Protein 3IA8 (pdb70)

CATH classification: 2.40.128.20

Solvent-accessible surface area: 15192 Å² total

Nearest PDB structures (foldseek):
  3ia8-assembly1_A  TM=1.004E+00  e=3.760E-24  Homo sapiens
  5jdp-assembly1_A  TM=4.348E-01  e=5.295E+00  Homo sapiens
  3ia8-assembly1_A  TM=1.001E+00  e=1.821E-23  Homo sapiens
  5jdp-assembly1_A  TM=4.656E-01  e=8.637E+00  Homo sapiens

Structure (mmCIF, N/CA/C/O backbone):
data_3IA8
#
_entry.id   3IA8
#
_cell.length_a   41.933
_cell.length_b   74.694
_cell.length_c   103.064
_cell.angle_alpha   90.000
_cell.angle_beta   90.000
_cell.angle_gamma   90.000
#
_symmetry.space_group_name_H-M   'P 21 21 21'
#
loop_
_entity.id
_entity.type
_entity.pdbx_description
1 polymer 'THAP domain-containing protein 4'
2 non-polymer 'PROTOPORPHYRIN IX CONTAINING FE'
3 water water
#
loop_
_atom_site.group_PDB
_atom_site.id
_atom_site.type_symbol
_atom_site.label_atom_i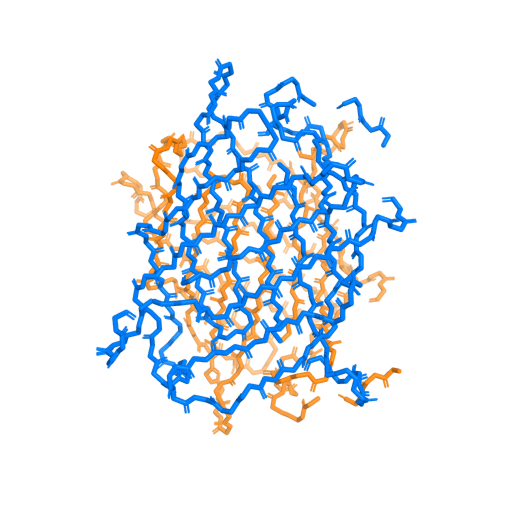d
_atom_site.label_alt_id
_atom_site.label_comp_id
_atom_site.label_asym_id
_atom_site.label_entity_id
_atom_site.label_seq_id
_atom_site.pdbx_PDB_ins_code
_atom_site.Cartn_x
_atom_site.Cartn_y
_atom_site.Cartn_z
_atom_site.occupancy
_atom_site.B_iso_or_equiv
_atom_site.auth_seq_id
_atom_site.auth_comp_id
_atom_site.auth_asym_id
_atom_site.auth_atom_id
_atom_site.pdbx_PDB_model_num
ATOM 1 N N . PRO A 1 1 ? 43.436 54.191 40.543 1.00 64.37 3 PRO A N 1
ATOM 2 C CA . PRO A 1 1 ? 43.878 55.482 39.998 1.00 60.97 3 PRO A CA 1
ATOM 3 C C . PRO A 1 1 ? 42.729 56.356 39.470 1.00 53.77 3 PRO A C 1
ATOM 4 O O . PRO A 1 1 ? 42.788 57.571 39.671 1.00 51.15 3 PRO A O 1
ATOM 8 N N . PRO A 1 2 ? 41.708 55.760 38.807 1.00 54.89 4 PRO A N 1
ATOM 9 C CA . PRO A 1 2 ? 40.616 56.613 38.318 1.00 44.36 4 PRO A CA 1
ATOM 10 C C . PRO A 1 2 ? 39.947 57.306 39.492 1.00 37.97 4 PRO A C 1
ATOM 11 O O . PRO A 1 2 ? 39.795 56.698 40.552 1.00 37.97 4 PRO A O 1
ATOM 15 N N . LYS A 1 3 ? 39.564 58.562 39.323 1.00 40.14 5 LYS A N 1
ATOM 16 C CA . LYS A 1 3 ? 38.786 59.230 40.347 1.00 34.20 5 LYS A CA 1
ATOM 17 C C . LYS A 1 3 ? 37.513 58.413 40.612 1.00 35.28 5 LYS A C 1
ATOM 18 O O . LYS A 1 3 ? 36.953 57.780 39.693 1.00 29.53 5 LYS A O 1
ATOM 32 N N . ASN A 1 5 ? 33.720 57.607 41.083 1.00 20.69 7 ASN A N 1
ATOM 33 C CA . ASN A 1 5 ? 32.423 58.130 40.691 1.00 21.31 7 ASN A CA 1
ATOM 34 C C . ASN A 1 5 ? 31.643 58.493 41.958 1.00 18.31 7 ASN A C 1
ATOM 35 O O . ASN A 1 5 ? 31.580 57.704 42.905 1.00 19.40 7 ASN A O 1
ATOM 40 N N . PRO A 1 6 ? 31.077 59.709 42.004 1.00 21.83 8 PRO A N 1
ATOM 41 C CA . PRO A 1 6 ? 30.341 60.184 43.185 1.00 24.26 8 PRO A CA 1
ATOM 42 C C . PRO A 1 6 ? 29.200 59.278 43.613 1.00 24.11 8 PRO A C 1
ATOM 43 O O . PRO A 1 6 ? 28.822 59.268 44.798 1.00 21.85 8 PRO A O 1
ATOM 47 N N . VAL A 1 7 ? 28.633 58.545 42.660 1.00 26.33 9 VAL A N 1
ATOM 48 C CA . VAL A 1 7 ? 27.505 57.666 42.949 1.00 24.64 9 VAL A CA 1
ATOM 49 C C . VAL A 1 7 ? 27.867 56.598 43.987 1.00 21.31 9 VAL A C 1
ATOM 50 O O . VAL A 1 7 ? 27.009 56.139 44.754 1.00 22.81 9 VAL A O 1
ATOM 54 N N . VAL A 1 8 ? 29.131 56.193 44.009 1.00 21.45 10 VAL A N 1
ATOM 55 C CA . VAL A 1 8 ? 29.547 55.132 44.942 1.00 22.59 10 VAL A CA 1
ATOM 56 C C . VAL A 1 8 ? 30.199 55.641 46.223 1.00 21.70 10 VAL A C 1
ATOM 57 O O . VAL A 1 8 ? 30.593 54.844 47.082 1.00 21.34 10 VAL A O 1
ATOM 61 N N . GLU A 1 9 ? 30.288 56.964 46.375 1.00 24.79 11 GLU A N 1
ATOM 62 C CA . GLU A 1 9 ? 30.820 57.527 47.625 1.00 19.77 11 GLU A CA 1
ATOM 63 C C . GLU A 1 9 ? 30.203 56.934 48.903 1.00 21.59 11 GLU A C 1
ATOM 64 O O . GLU A 1 9 ? 30.919 56.676 49.865 1.00 22.43 11 GLU A O 1
ATOM 70 N N . PRO A 1 10 ? 28.885 56.687 48.916 1.00 19.57 12 PRO A N 1
ATOM 71 C CA . PRO A 1 10 ? 28.308 56.143 50.154 1.00 22.31 12 PRO A CA 1
ATOM 72 C C . PRO A 1 10 ? 28.889 54.786 50.564 1.00 20.31 12 PRO A C 1
ATOM 73 O O . PRO A 1 10 ? 28.660 54.341 51.694 1.00 23.25 12 PRO A O 1
ATOM 77 N N . LEU A 1 11 ? 29.627 54.143 49.662 1.00 21.59 13 LEU A N 1
ATOM 78 C CA . LEU A 1 11 ? 30.223 52.837 49.948 1.00 19.09 13 LEU A CA 1
ATOM 79 C C . LEU A 1 11 ? 31.756 52.839 49.864 1.00 20.39 13 LEU A C 1
ATOM 80 O O . LEU A 1 11 ? 32.374 51.777 49.757 1.00 18.24 13 LEU A O 1
ATOM 85 N N . SER A 1 12 ? 32.367 54.026 49.927 1.00 20.39 14 SER A N 1
ATOM 86 C CA . SER A 1 12 ? 33.804 54.158 49.725 1.00 21.64 14 SER A CA 1
ATOM 87 C C . SER A 1 12 ? 34.552 53.395 50.803 1.00 16.22 14 SER A C 1
ATOM 88 O O . SER A 1 12 ? 35.685 52.969 50.589 1.00 18.18 14 SER A O 1
ATOM 91 N N . TRP A 1 13 ? 33.901 53.209 51.951 1.00 18.95 15 TRP A N 1
ATOM 92 C CA . TRP A 1 13 ? 34.502 52.512 53.089 1.00 21.10 15 TRP A CA 1
ATOM 93 C C . TRP A 1 13 ? 34.710 51.023 52.825 1.00 17.90 15 TRP A C 1
ATOM 94 O O . TRP A 1 13 ? 35.434 50.359 53.565 1.00 19.24 15 TRP A O 1
ATOM 113 N N . LEU A 1 15 ? 35.995 49.910 49.919 1.00 13.30 17 LEU A N 1
ATOM 114 C CA . LEU A 1 15 ? 37.064 49.753 48.946 1.00 15.62 17 LEU A CA 1
ATOM 115 C C . LEU A 1 15 ? 38.347 49.206 49.560 1.00 17.76 17 LEU A C 1
ATOM 116 O O . LEU A 1 15 ? 38.819 49.687 50.592 1.00 20.32 17 LEU A O 1
ATOM 121 N N . GLY A 1 16 ? 38.941 48.223 48.900 1.00 18.81 18 GLY A N 1
ATOM 122 C CA . GLY A 1 16 ? 40.262 47.766 49.297 1.00 21.10 18 GLY A CA 1
ATOM 123 C C . GLY A 1 16 ? 40.454 46.295 49.034 1.00 21.97 18 GLY A C 1
ATOM 124 O O . GLY A 1 16 ? 39.559 45.643 48.491 1.00 17.27 18 GLY A O 1
ATOM 125 N N . THR A 1 17 ? 41.643 45.796 49.368 1.00 18.22 19 THR A N 1
ATOM 126 C CA . THR A 1 17 ? 41.895 44.365 49.400 1.00 20.45 19 THR A CA 1
ATOM 127 C C . THR A 1 17 ? 41.952 44.007 50.871 1.00 20.81 19 THR A C 1
ATOM 128 O O . THR A 1 17 ? 42.666 44.650 51.644 1.00 19.22 19 THR A O 1
ATOM 132 N N . TRP A 1 18 ? 41.167 43.011 51.263 1.00 18.21 20 TRP A N 1
ATOM 133 C CA . TRP A 1 18 ? 40.954 42.714 52.676 1.00 19.87 20 TRP A CA 1
ATOM 134 C C . TRP A 1 18 ? 41.236 41.240 52.924 1.00 21.13 20 TRP A C 1
ATOM 135 O O . TRP A 1 18 ? 40.986 40.405 52.054 1.00 21.27 20 TRP A O 1
ATOM 146 N N . LEU A 1 19 ? 41.734 40.911 54.111 1.00 17.08 21 LEU A N 1
ATOM 147 C CA . LEU A 1 19 ? 41.989 39.512 54.452 1.00 17.01 21 LEU A CA 1
ATOM 148 C C . LEU A 1 19 ? 41.320 39.153 55.782 1.00 14.97 21 LEU A C 1
ATOM 149 O O . LEU A 1 19 ? 41.458 39.878 56.780 1.00 16.65 21 LEU A O 1
ATOM 154 N N . SER A 1 20 ? 40.570 38.052 55.804 1.00 16.02 22 SER A N 1
ATOM 155 C CA . SER A 1 20 ? 39.901 37.636 57.038 1.00 16.16 22 SER A CA 1
ATOM 156 C C . SER A 1 20 ? 40.928 37.519 58.176 1.00 21.87 22 SER A C 1
ATOM 157 O O . SER A 1 20 ? 41.891 36.771 58.060 1.00 20.29 22 SER A O 1
ATOM 160 N N . ASP A 1 21 ? 40.703 38.238 59.270 1.00 17.10 23 ASP A N 1
ATOM 161 C CA . ASP A 1 21 ? 41.525 38.104 60.473 1.00 21.58 23 ASP A CA 1
ATOM 162 C C . ASP A 1 21 ? 40.664 38.483 61.656 1.00 21.13 23 ASP A C 1
ATOM 163 O O . ASP A 1 21 ? 40.281 39.639 61.768 1.00 27.24 23 ASP A O 1
ATOM 168 N N . PRO A 1 22 ? 40.327 37.516 62.525 1.00 24.26 24 PRO A N 1
ATOM 169 C CA . PRO A 1 22 ? 40.690 36.088 62.513 1.00 22.47 24 PRO A CA 1
ATOM 170 C C . PRO A 1 22 ? 39.969 35.348 61.381 1.00 21.90 24 PRO A C 1
ATOM 171 O O . PRO A 1 22 ? 39.228 36.002 60.639 1.00 21.03 24 PRO A O 1
ATOM 175 N N . PRO A 1 23 ? 40.207 34.031 61.219 1.00 22.36 25 PRO A N 1
ATOM 176 C CA . PRO A 1 23 ? 39.501 33.347 60.132 1.00 15.13 25 PRO A CA 1
ATOM 177 C C . PRO A 1 23 ? 37.995 33.582 60.234 1.00 22.48 25 PRO A C 1
ATOM 178 O O . PRO A 1 23 ? 37.478 33.840 61.326 1.00 23.11 25 PRO A O 1
ATOM 182 N N . GLY A 1 24 ? 37.308 33.535 59.098 1.00 19.07 26 GLY A N 1
ATOM 183 C CA . GLY A 1 24 ? 35.863 33.592 59.114 1.00 17.78 26 GLY A CA 1
ATOM 184 C C . GLY A 1 24 ? 35.281 32.404 59.863 1.00 21.48 26 GLY A C 1
ATOM 185 O O . GLY A 1 24 ? 35.897 31.338 59.955 1.00 20.70 26 GLY A O 1
ATOM 186 N N . ALA A 1 25 ? 34.070 32.589 60.372 1.00 19.18 27 ALA A N 1
ATOM 187 C CA . ALA A 1 25 ? 33.362 31.554 61.122 1.00 18.00 27 ALA A CA 1
ATOM 188 C C . ALA A 1 25 ? 32.133 31.100 60.342 1.00 19.49 27 ALA A C 1
ATOM 189 O O . ALA A 1 25 ? 31.283 31.922 59.976 1.00 18.66 27 ALA A O 1
ATOM 191 N N . GLY A 1 26 ? 32.043 29.799 60.081 1.00 18.26 28 GLY A N 1
ATOM 192 C CA . GLY A 1 26 ? 30.929 29.254 59.330 1.00 18.24 28 GLY A CA 1
ATOM 193 C C . GLY A 1 26 ? 30.088 28.396 60.251 1.00 22.26 28 GLY A C 1
ATOM 194 O O . GLY A 1 26 ? 30.637 27.689 61.097 1.00 20.27 28 GLY A O 1
ATOM 195 N N . THR A 1 27 ? 28.768 28.449 60.079 1.00 19.00 29 THR A N 1
ATOM 196 C CA A THR A 1 27 ? 27.848 27.649 60.893 0.58 21.34 29 THR A CA 1
ATOM 197 C CA B THR A 1 27 ? 27.842 27.689 60.910 0.42 21.35 29 THR A CA 1
ATOM 198 C C . THR A 1 27 ? 26.543 27.397 60.163 1.00 22.61 29 THR A C 1
ATOM 199 O O . THR A 1 27 ? 26.247 28.039 59.157 1.00 19.01 29 THR A O 1
ATOM 206 N N . TYR A 1 28 ? 25.766 26.447 60.679 1.00 18.76 30 TYR A N 1
ATOM 207 C CA . TYR A 1 28 ? 24.387 26.252 60.264 1.00 19.87 30 TYR A CA 1
ATOM 208 C C . TYR A 1 28 ? 23.809 25.162 61.171 1.00 21.07 30 TYR A C 1
ATOM 209 O O . TYR A 1 28 ? 24.557 24.348 61.697 1.00 20.48 30 TYR A O 1
ATOM 218 N N . PRO A 1 29 ? 22.487 25.159 61.383 1.00 21.43 31 PRO A N 1
ATOM 219 C CA . PRO A 1 29 ? 21.960 24.137 62.295 1.00 22.96 31 PRO A CA 1
ATOM 220 C C . PRO A 1 29 ? 22.307 22.716 61.864 1.00 23.29 31 PRO A C 1
ATOM 221 O O . PRO A 1 29 ? 22.317 21.821 62.706 1.00 22.52 31 PRO A O 1
ATOM 225 N N . THR A 1 30 ? 22.616 22.532 60.579 1.00 23.01 32 THR A N 1
ATOM 226 C CA . THR A 1 30 ? 22.907 21.218 60.005 1.00 24.09 32 THR A CA 1
ATOM 227 C C . THR A 1 30 ? 24.395 20.884 59.908 1.00 23.11 32 THR A C 1
ATOM 228 O O . THR A 1 30 ? 24.755 19.777 59.510 1.00 22.53 32 THR A O 1
ATOM 232 N N . LEU A 1 31 ? 25.258 21.823 60.295 1.00 18.97 33 LEU A N 1
ATOM 233 C CA . LEU A 1 31 ? 26.696 21.717 60.013 1.00 19.70 33 LEU A CA 1
ATOM 234 C C . LEU A 1 31 ? 27.527 21.798 61.282 1.00 21.46 33 LEU A C 1
ATOM 235 O O . LEU A 1 31 ? 27.175 22.512 62.210 1.00 21.71 33 LEU A O 1
ATOM 240 N N . GLN A 1 32 ? 28.648 21.093 61.317 1.00 21.59 34 GLN A N 1
ATOM 241 C CA . GLN A 1 32 ? 29.596 21.325 62.395 1.00 23.84 34 GLN A CA 1
ATOM 242 C C . GLN A 1 32 ? 30.183 22.713 62.159 1.00 24.05 34 GLN A C 1
ATOM 243 O O . GLN A 1 32 ? 30.340 23.124 61.015 1.00 24.96 34 GLN A O 1
ATOM 249 N N . PRO A 1 33 ? 30.509 23.444 63.233 1.00 21.24 35 PRO A N 1
ATOM 250 C CA . PRO A 1 33 ? 31.092 24.775 63.004 1.00 18.73 35 PRO A CA 1
ATOM 251 C C . PRO A 1 33 ? 32.391 24.645 62.231 1.00 24.32 35 PRO A C 1
ATOM 252 O O . PRO A 1 33 ? 33.094 23.650 62.412 1.00 23.41 35 PRO A O 1
ATOM 256 N N . PHE A 1 34 ? 32.739 25.636 61.413 1.00 18.95 36 PHE A N 1
ATOM 257 C CA . PHE A 1 34 ? 33.995 25.559 60.685 1.00 22.34 36 PHE A CA 1
ATOM 258 C C . PHE A 1 34 ? 34.626 26.935 60.608 1.00 26.86 36 PHE A C 1
ATOM 259 O O . PHE A 1 34 ? 33.979 27.927 60.940 1.00 18.80 36 PHE A O 1
ATOM 267 N N . GLN A 1 35 ? 35.907 26.995 60.240 1.00 21.58 37 GLN A N 1
ATOM 268 C CA . GLN A 1 35 ? 36.553 28.291 60.003 1.00 21.31 37 GLN A CA 1
ATOM 269 C C . GLN A 1 35 ? 37.026 28.325 58.557 1.00 24.35 37 GLN A C 1
ATOM 270 O O . GLN A 1 35 ? 37.129 27.277 57.903 1.00 19.72 37 GLN A O 1
ATOM 276 N N . TYR A 1 36 ? 37.284 29.524 58.041 1.00 19.34 38 TYR A N 1
ATOM 277 C CA . TYR A 1 36 ? 37.804 29.649 56.680 1.00 16.97 38 TYR A CA 1
ATOM 278 C C . TYR A 1 36 ? 38.603 30.929 56.538 1.00 17.64 38 TYR A C 1
ATOM 279 O O . TYR A 1 36 ? 38.416 31.863 57.317 1.00 22.53 38 TYR A O 1
ATOM 288 N N . LEU A 1 37 ? 39.532 30.947 55.590 1.00 15.57 39 LEU A N 1
ATOM 289 C CA . LEU A 1 37 ? 40.225 32.189 55.261 1.00 14.00 39 LEU A CA 1
ATOM 290 C C . LEU A 1 37 ? 39.505 32.798 54.072 1.00 16.10 39 LEU A C 1
ATOM 291 O O . LEU A 1 37 ? 38.961 32.076 53.248 1.00 18.24 39 LEU A O 1
ATOM 296 N N . GLU A 1 38 ? 39.515 34.112 53.960 1.00 16.47 40 GLU A N 1
ATOM 297 C CA . GLU A 1 38 ? 38.872 34.734 52.804 1.00 17.77 40 GLU A CA 1
ATOM 298 C C . GLU A 1 38 ? 39.639 35.974 52.377 1.00 18.82 40 GLU A C 1
ATOM 299 O O . GLU A 1 38 ? 40.047 36.786 53.218 1.00 17.08 40 GLU A O 1
ATOM 305 N N . GLU A 1 39 ? 39.847 36.114 51.068 1.00 15.16 41 GLU A N 1
ATOM 306 C CA . GLU A 1 39 ? 40.429 37.333 50.510 1.00 15.39 41 GLU A CA 1
ATOM 307 C C . GLU A 1 39 ? 39.320 38.067 49.806 1.00 17.77 41 GLU A C 1
ATOM 308 O O . GLU A 1 39 ? 38.629 37.485 48.967 1.00 17.77 41 GLU A O 1
ATOM 314 N N . VAL A 1 40 ? 39.140 39.337 50.147 1.00 16.20 42 VAL A N 1
ATOM 315 C CA . VAL A 1 40 ? 38.070 40.143 49.553 1.00 18.94 42 VAL A CA 1
ATOM 316 C C . VAL A 1 40 ? 38.664 41.315 48.786 1.00 18.88 42 VAL A C 1
ATOM 317 O O . VAL A 1 40 ? 39.483 42.078 49.308 1.00 20.98 42 VAL A O 1
ATOM 321 N N . HIS A 1 41 ? 38.297 41.441 47.522 1.00 16.14 43 HIS A N 1
ATOM 322 C CA A HIS A 1 41 ? 38.830 42.527 46.713 0.55 18.70 43 HIS A CA 1
ATOM 323 C CA B HIS A 1 41 ? 38.838 42.492 46.681 0.45 18.72 43 HIS A CA 1
ATOM 324 C C . HIS A 1 41 ? 37.674 43.355 46.218 1.00 16.92 43 HIS A C 1
ATOM 325 O O . HIS A 1 41 ? 36.858 42.900 45.430 1.00 16.65 43 HIS A O 1
ATOM 338 N N . ILE A 1 42 ? 37.596 44.576 46.723 1.00 16.30 44 ILE A N 1
ATOM 339 C CA . ILE A 1 42 ? 36.519 45.480 46.351 1.00 12.99 44 ILE A CA 1
ATOM 340 C C . ILE A 1 42 ? 37.144 46.700 45.693 1.00 15.75 44 ILE A C 1
ATOM 341 O O . ILE A 1 42 ? 38.033 47.347 46.271 1.00 15.92 44 ILE A O 1
ATOM 346 N N . SER A 1 43 ? 36.739 46.984 44.466 1.00 14.07 45 SER A N 1
ATOM 347 C CA . SER A 1 43 ? 37.504 47.914 43.634 1.00 15.94 45 SER A CA 1
ATOM 348 C C . SER A 1 43 ? 36.570 48.692 42.730 1.00 14.32 45 SER A C 1
ATOM 349 O O . SER A 1 43 ? 35.374 48.469 42.737 1.00 16.25 45 SER A O 1
ATOM 352 N N . HIS A 1 44 ? 37.095 49.614 41.935 1.00 17.06 46 HIS A N 1
ATOM 353 C CA . HIS A 1 44 ? 36.216 50.302 40.994 1.00 14.58 46 HIS A CA 1
ATOM 354 C C . HIS A 1 44 ? 37.085 50.759 39.852 1.00 19.48 46 HIS A C 1
ATOM 355 O O . HIS A 1 44 ? 38.299 50.820 40.001 1.00 16.96 46 HIS A O 1
ATOM 362 N N . VAL A 1 45 ? 36.472 51.084 38.720 1.00 14.60 47 VAL A N 1
ATOM 363 C CA . VAL A 1 45 ? 37.230 51.559 37.569 1.00 17.43 47 VAL A CA 1
ATOM 364 C C . VAL A 1 45 ? 36.644 52.848 37.030 1.00 22.20 47 VAL A C 1
ATOM 365 O O . VAL A 1 45 ? 36.769 53.137 35.846 1.00 24.42 47 VAL A O 1
ATOM 369 N N . GLY A 1 46 ? 36.009 53.622 37.908 1.00 19.39 48 GLY A N 1
ATOM 370 C CA . GLY A 1 46 ? 35.407 54.890 37.510 1.00 21.15 48 GLY A CA 1
ATOM 371 C C . GLY A 1 46 ? 33.923 54.855 37.179 1.00 23.05 48 GLY A C 1
ATOM 372 O O . GLY A 1 46 ? 33.317 55.898 36.997 1.00 27.42 48 GLY A O 1
ATOM 373 N N . GLN A 1 47 ? 33.336 53.666 37.076 1.00 18.41 49 GLN A N 1
ATOM 374 C CA . GLN A 1 47 ? 31.910 53.537 36.811 1.00 19.24 49 GLN A CA 1
ATOM 375 C C . GLN A 1 47 ? 31.131 53.743 38.107 1.00 19.94 49 GLN A C 1
ATOM 376 O O . GLN A 1 47 ? 31.717 53.727 39.195 1.00 20.95 49 GLN A O 1
ATOM 382 N N . PRO A 1 48 ? 29.807 53.925 38.001 1.00 20.03 50 PRO A N 1
ATOM 383 C CA . PRO A 1 48 ? 29.011 54.195 39.202 1.00 20.16 50 PRO A CA 1
ATOM 384 C C . PRO A 1 48 ? 28.706 52.925 39.978 1.00 23.75 50 PRO A C 1
ATOM 385 O O . PRO A 1 48 ? 27.558 52.650 40.310 1.00 21.96 50 PRO A O 1
ATOM 397 N N . LEU A 1 50 ? 30.799 49.413 42.380 1.00 18.99 52 LEU A N 1
ATOM 398 C CA . LEU A 1 50 ? 31.983 48.703 42.841 1.00 18.08 52 LEU A CA 1
ATOM 399 C C . LEU A 1 50 ? 32.018 47.316 42.208 1.00 16.70 52 LEU A C 1
ATOM 400 O O . LEU A 1 50 ? 30.975 46.757 41.837 1.00 16.48 52 LEU A O 1
ATOM 405 N N . ASN A 1 51 ? 33.233 46.785 42.059 1.00 15.67 53 ASN A N 1
ATOM 406 C CA . ASN A 1 51 ? 33.472 45.442 41.533 1.00 16.01 53 ASN A CA 1
ATOM 407 C C . ASN A 1 51 ? 33.992 44.621 42.701 1.00 14.92 53 ASN A C 1
ATOM 408 O O . ASN A 1 51 ? 34.774 45.126 43.502 1.00 16.50 53 ASN A O 1
ATOM 413 N N . PHE A 1 52 ? 33.538 43.382 42.846 1.00 13.25 54 PHE A N 1
ATOM 414 C CA . PHE A 1 52 ? 34.054 42.551 43.957 1.00 12.50 54 PHE A CA 1
ATOM 415 C C . PHE A 1 52 ? 34.415 41.113 43.561 1.00 16.78 54 PHE A C 1
ATOM 416 O O . PHE A 1 52 ? 33.831 40.534 42.647 1.00 14.71 54 PHE A O 1
ATOM 424 N N . SER A 1 53 ? 35.396 40.562 44.271 1.00 13.97 55 SER A N 1
ATOM 425 C CA . SER A 1 53 ? 35.712 39.137 44.222 1.00 16.65 55 SER A CA 1
ATOM 426 C C . SER A 1 53 ? 35.930 38.709 45.651 1.00 17.00 55 SER A C 1
ATOM 427 O O . SER A 1 53 ? 36.717 39.342 46.359 1.00 17.93 55 SER A O 1
ATOM 430 N N . PHE A 1 54 ? 35.197 37.685 46.087 1.00 14.13 56 PHE A N 1
ATOM 431 C CA . PHE A 1 54 ? 35.366 37.134 47.425 1.00 15.76 56 PHE A CA 1
ATOM 432 C C . PHE A 1 54 ? 35.809 35.681 47.258 1.00 16.09 56 PHE A C 1
ATOM 433 O O . PHE A 1 54 ? 35.052 34.869 46.736 1.00 16.59 56 PHE A O 1
ATOM 441 N N . ASN A 1 55 ? 37.008 35.348 47.718 1.00 14.48 57 ASN A N 1
ATOM 442 C CA . ASN A 1 55 ? 37.530 33.997 47.536 1.00 13.15 57 ASN A CA 1
ATOM 443 C C . ASN A 1 55 ? 37.922 33.398 48.877 1.00 12.77 57 ASN A C 1
ATOM 444 O O . ASN A 1 55 ? 38.737 33.968 49.592 1.00 14.46 57 ASN A O 1
ATOM 449 N N . SER A 1 56 ? 37.327 32.261 49.226 1.00 13.98 58 SER A N 1
ATOM 450 C CA A SER A 1 56 ? 37.620 31.603 50.494 0.57 15.08 58 SER A CA 1
ATOM 451 C CA B SER A 1 56 ? 37.621 31.606 50.495 0.43 15.10 58 SER A CA 1
ATOM 452 C C . SER A 1 56 ? 38.498 30.378 50.296 1.00 18.18 58 SER A C 1
ATOM 453 O O . SER A 1 56 ? 38.518 29.775 49.206 1.00 18.51 58 SER A O 1
ATOM 458 N N . PHE A 1 57 ? 39.201 29.999 51.368 1.00 16.45 59 PHE A N 1
ATOM 459 C CA . PHE A 1 57 ? 40.159 28.896 51.349 1.00 17.69 59 PHE A CA 1
ATOM 460 C C . PHE A 1 57 ? 40.111 28.116 52.673 1.00 18.81 59 PHE A C 1
ATOM 461 O O . PHE A 1 57 ? 39.776 28.667 53.720 1.00 18.95 59 PHE A O 1
ATOM 469 N N . HIS A 1 58 ? 40.473 26.838 52.624 1.00 18.99 60 HIS A N 1
ATOM 470 C CA . HIS A 1 58 ? 40.545 26.027 53.828 1.00 17.76 60 HIS A CA 1
ATOM 471 C C . HIS A 1 58 ? 41.648 26.637 54.678 1.00 20.89 60 HIS A C 1
ATOM 472 O O . HIS A 1 58 ? 42.713 26.952 54.157 1.00 21.13 60 HIS A O 1
ATOM 479 N N . PRO A 1 59 ? 41.399 26.821 55.982 1.00 21.12 61 PRO A N 1
ATOM 480 C CA . PRO A 1 59 ? 42.368 27.525 56.828 1.00 26.02 61 PRO A CA 1
ATOM 481 C C . PRO A 1 59 ? 43.663 26.736 56.968 1.00 31.23 61 PRO A C 1
ATOM 482 O O . PRO A 1 59 ? 44.730 27.333 57.123 1.00 34.90 61 PRO A O 1
ATOM 486 N N . ASP A 1 60 ? 43.581 25.411 56.902 1.00 24.59 62 ASP A N 1
ATOM 487 C CA . ASP A 1 60 ? 44.781 24.586 57.075 1.00 30.23 62 ASP A CA 1
ATOM 488 C C . ASP A 1 60 ? 45.477 24.240 55.751 1.00 29.11 62 ASP A C 1
ATOM 489 O O . ASP A 1 60 ? 46.671 24.501 55.591 1.00 33.36 62 ASP A O 1
ATOM 494 N N . THR A 1 61 ? 44.731 23.677 54.796 1.00 24.27 63 THR A N 1
ATOM 495 C CA . THR A 1 61 ? 45.312 23.250 53.520 1.00 25.53 63 THR A CA 1
ATOM 496 C C . THR A 1 61 ? 45.425 24.389 52.505 1.00 26.95 63 THR A C 1
ATOM 497 O O . THR A 1 61 ? 46.183 24.302 51.540 1.00 24.18 63 THR A O 1
ATOM 501 N N . ARG A 1 62 ? 44.663 25.453 52.733 1.00 23.80 64 ARG A N 1
AT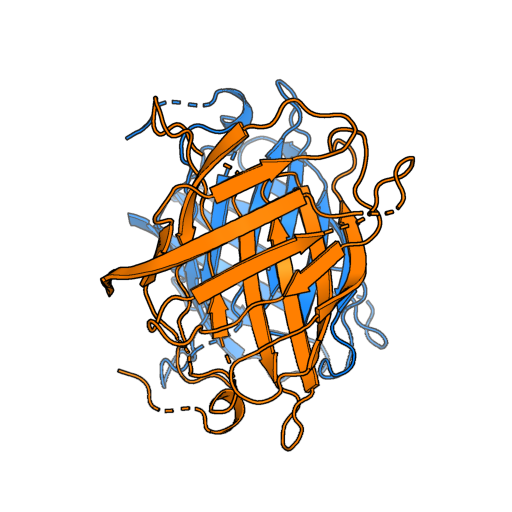OM 502 C CA . ARG A 1 62 ? 44.589 26.591 51.821 1.00 24.22 64 ARG A CA 1
ATOM 503 C C . ARG A 1 62 ? 43.987 26.272 50.465 1.00 25.25 64 ARG A C 1
ATOM 504 O O . ARG A 1 62 ? 44.100 27.078 49.530 1.00 24.79 64 ARG A O 1
ATOM 512 N N . LYS A 1 63 ? 43.319 25.129 50.384 1.00 21.71 65 LYS A N 1
ATOM 513 C CA . LYS A 1 63 ? 42.610 24.717 49.184 1.00 22.66 65 LYS A CA 1
ATOM 514 C C . LYS A 1 63 ? 41.414 25.662 48.960 1.00 20.70 65 LYS A C 1
ATOM 515 O O . LYS A 1 63 ? 40.715 25.996 49.924 1.00 18.92 65 LYS A O 1
ATOM 521 N N . PRO A 1 64 ? 41.169 26.086 47.698 1.00 23.20 66 PRO A N 1
ATOM 522 C CA . PRO A 1 64 ? 40.027 26.981 47.423 1.00 19.86 66 PRO A CA 1
ATOM 523 C C . PRO A 1 64 ? 38.702 26.356 47.822 1.00 21.60 66 PRO A C 1
ATOM 524 O O . PRO A 1 64 ? 38.505 25.153 47.616 1.00 22.01 66 PRO A O 1
ATOM 536 N N . HIS A 1 66 ? 34.591 28.307 48.746 1.00 14.91 68 HIS A N 1
ATOM 537 C CA . HIS A 1 66 ? 33.583 29.173 48.116 1.00 18.49 68 HIS A CA 1
ATOM 538 C C . HIS A 1 66 ? 34.263 30.311 47.345 1.00 16.19 68 HIS A C 1
ATOM 539 O O . HIS A 1 66 ? 35.304 30.837 47.778 1.00 16.96 68 HIS A O 1
ATOM 546 N N . ARG A 1 67 ? 33.687 30.690 46.205 1.00 15.33 69 ARG A N 1
ATOM 547 C CA . ARG A 1 67 ? 34.162 31.856 45.459 1.00 14.02 69 ARG A CA 1
ATOM 548 C C . ARG A 1 67 ? 32.964 32.570 44.861 1.00 16.95 69 ARG A C 1
ATOM 549 O O . ARG A 1 67 ? 32.032 31.929 44.368 1.00 16.02 69 ARG A O 1
ATOM 557 N N . GLU A 1 68 ? 32.994 33.893 44.852 1.00 12.07 70 GLU A N 1
ATOM 558 C CA . GLU A 1 68 ? 31.922 34.618 44.191 1.00 15.49 70 GLU A CA 1
ATOM 559 C C . GLU A 1 68 ? 32.465 35.927 43.647 1.00 15.57 70 GLU A C 1
ATOM 560 O O . GLU A 1 68 ? 33.525 36.392 44.076 1.00 16.18 70 GLU A O 1
ATOM 566 N N . CYS A 1 69 ? 31.725 36.532 42.732 1.00 14.53 71 CYS A N 1
ATOM 567 C CA . CYS A 1 69 ? 32.153 37.795 42.157 1.00 13.90 71 CYS A CA 1
ATOM 568 C C . CYS A 1 69 ? 30.934 38.525 41.623 1.00 14.38 71 CYS A C 1
ATOM 569 O O . CYS A 1 69 ? 29.905 37.909 41.321 1.00 16.93 71 CYS A O 1
ATOM 572 N N . GLY A 1 70 ? 31.027 39.841 41.543 1.00 14.80 72 GLY A N 1
ATOM 573 C CA . GLY A 1 70 ? 29.893 40.610 41.045 1.00 14.34 72 GLY A CA 1
ATOM 574 C C . GLY A 1 70 ? 30.101 42.096 41.161 1.00 17.38 72 GLY A C 1
ATOM 575 O O . GLY A 1 70 ? 31.246 42.600 41.087 1.00 14.87 72 GLY A O 1
ATOM 576 N N . PHE A 1 71 ? 28.982 42.796 41.333 1.00 15.02 73 PHE A N 1
ATOM 577 C CA . PHE A 1 71 ? 28.944 44.263 41.239 1.00 13.51 73 PHE A CA 1
ATOM 578 C C . PHE A 1 71 ? 28.000 44.802 42.293 1.00 14.61 73 PHE A C 1
ATOM 579 O O . PHE A 1 71 ? 27.062 44.115 42.683 1.00 16.09 73 PHE A O 1
ATOM 587 N N . ILE A 1 72 ? 28.295 46.004 42.787 1.00 14.82 74 ILE A N 1
ATOM 588 C CA . ILE A 1 72 ? 27.457 46.663 43.795 1.00 16.49 74 ILE A CA 1
ATOM 589 C C . ILE A 1 72 ? 27.155 48.030 43.218 1.00 20.91 74 ILE A C 1
ATOM 590 O O . ILE A 1 72 ? 28.063 48.831 43.045 1.00 19.61 74 ILE A O 1
ATOM 595 N N . ARG A 1 73 ? 25.890 48.254 42.880 1.00 18.44 75 ARG A N 1
ATOM 596 C CA . ARG A 1 73 ? 25.427 49.503 42.270 1.00 20.45 75 ARG A CA 1
ATOM 597 C C . ARG A 1 73 ? 24.586 50.301 43.260 1.00 17.48 75 ARG A C 1
ATOM 598 O O . ARG A 1 73 ? 24.062 49.753 44.224 1.00 16.32 75 ARG A O 1
ATOM 606 N N . LEU A 1 74 ? 24.440 51.599 43.013 1.00 19.92 76 LEU A N 1
ATOM 607 C CA . LEU A 1 74 ? 23.578 52.420 43.846 1.00 17.31 76 LEU A CA 1
ATOM 608 C C . LEU A 1 74 ? 22.773 53.320 42.932 1.00 21.56 76 LEU A C 1
ATOM 609 O O . LEU A 1 74 ? 23.220 53.661 41.835 1.00 18.90 76 LEU A O 1
ATOM 614 N N . LYS A 1 75 ? 21.583 53.684 43.385 1.00 18.92 77 LYS A N 1
ATOM 615 C CA . LYS A 1 75 ? 20.764 54.651 42.686 1.00 18.11 77 LYS A CA 1
ATOM 616 C C . LYS A 1 75 ? 21.387 55.999 43.013 1.00 23.14 77 LYS A C 1
ATOM 617 O O . LYS A 1 75 ? 21.578 56.318 44.188 1.00 22.55 77 LYS A O 1
ATOM 623 N N . PRO A 1 76 ? 21.742 56.789 41.982 1.00 25.69 78 PRO A N 1
ATOM 624 C CA . PRO A 1 76 ? 22.509 58.033 42.179 1.00 23.59 78 PRO A CA 1
ATOM 625 C C . PRO A 1 76 ? 21.889 58.979 43.204 1.00 24.70 78 PRO A C 1
ATOM 626 O O . PRO A 1 76 ? 20.676 59.205 43.140 1.00 20.54 78 PRO A O 1
ATOM 630 N N . ASP A 1 77 ? 22.716 59.517 44.104 1.00 22.64 79 ASP A N 1
ATOM 631 C CA . ASP A 1 77 ? 22.299 60.461 45.159 1.00 24.11 79 ASP A CA 1
ATOM 632 C C . ASP A 1 77 ? 21.341 59.850 46.167 1.00 22.70 79 ASP A C 1
ATOM 633 O O . ASP A 1 77 ? 20.695 60.560 46.933 1.00 20.61 79 ASP A O 1
ATOM 638 N N . THR A 1 78 ? 21.256 58.525 46.187 1.00 21.55 80 THR A N 1
ATOM 639 C CA . THR A 1 78 ? 20.441 57.851 47.194 1.00 21.58 80 THR A CA 1
ATOM 640 C C . THR A 1 78 ? 21.334 56.909 47.997 1.00 22.33 80 THR A C 1
ATOM 641 O O . THR A 1 78 ? 22.508 56.723 47.668 1.00 24.22 80 THR A O 1
ATOM 645 N N . ASN A 1 79 ? 20.762 56.301 49.030 1.00 24.11 81 ASN A N 1
ATOM 646 C CA . ASN A 1 79 ? 21.450 55.253 49.792 1.00 24.96 81 ASN A CA 1
ATOM 647 C C . ASN A 1 79 ? 20.900 53.873 49.447 1.00 23.28 81 ASN A C 1
ATOM 648 O O . ASN A 1 79 ? 21.074 52.906 50.204 1.00 22.00 81 ASN A O 1
ATOM 653 N N . LYS A 1 80 ? 20.213 53.785 48.319 1.00 21.35 82 LYS A N 1
ATOM 654 C CA . LYS A 1 80 ? 19.629 52.523 47.890 1.00 19.77 82 LYS A CA 1
ATOM 655 C C . LYS A 1 80 ? 20.653 51.749 47.066 1.00 21.27 82 LYS A C 1
ATOM 656 O O . LYS A 1 80 ? 21.227 52.287 46.108 1.00 17.04 82 LYS A O 1
ATOM 662 N N . VAL A 1 81 ? 20.886 50.499 47.452 1.00 16.17 83 VAL A N 1
ATOM 663 C CA . VAL A 1 81 ? 21.975 49.694 46.905 1.00 13.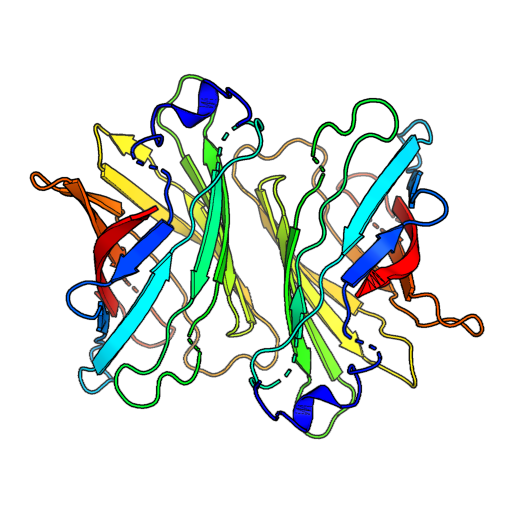62 83 VAL A CA 1
ATOM 664 C C . VAL A 1 81 ? 21.458 48.387 46.302 1.00 15.39 83 VAL A C 1
ATOM 665 O O . VAL A 1 81 ? 20.506 47.788 46.803 1.00 17.03 83 VAL A O 1
ATOM 669 N N . ALA A 1 82 ? 22.094 47.940 45.225 1.00 14.27 84 ALA A N 1
ATOM 670 C CA . ALA A 1 82 ? 21.769 46.653 44.635 1.00 16.42 84 ALA A CA 1
ATOM 671 C C . ALA A 1 82 ? 23.059 45.875 44.388 1.00 19.91 84 ALA A C 1
ATOM 672 O O . ALA A 1 82 ? 24.055 46.424 43.910 1.00 19.93 84 ALA A O 1
ATOM 674 N N . PHE A 1 83 ? 23.028 44.591 44.707 1.00 15.65 85 PHE A N 1
ATOM 675 C CA . PHE A 1 83 ? 24.216 43.744 44.727 1.00 17.27 85 PHE A CA 1
ATOM 676 C C . PHE A 1 83 ? 23.915 42.543 43.812 1.00 14.50 85 PHE A C 1
ATOM 677 O O . PHE A 1 83 ? 22.864 41.911 43.942 1.00 14.78 85 PHE A O 1
ATOM 685 N N . VAL A 1 84 ? 24.806 42.235 42.868 1.00 12.56 86 VAL A N 1
ATOM 686 C CA . VAL A 1 84 ? 24.616 41.014 42.073 1.00 14.58 86 VAL A CA 1
ATOM 687 C C . VAL A 1 84 ? 25.847 40.120 42.233 1.00 15.29 86 VAL A C 1
ATOM 688 O O . VAL A 1 84 ? 26.974 40.605 42.274 1.00 14.95 86 VAL A O 1
ATOM 692 N N . SER A 1 85 ? 25.626 38.817 42.341 1.00 14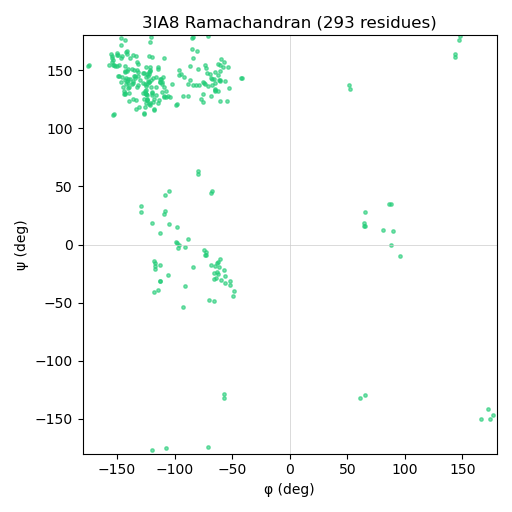.59 87 SER A N 1
ATOM 693 C CA . SER A 1 85 ? 26.721 37.897 42.595 1.00 17.82 87 SER A CA 1
ATOM 694 C C . SER A 1 85 ? 26.534 36.627 41.790 1.00 15.40 87 SER A C 1
ATOM 695 O O . SER A 1 85 ? 25.421 36.125 41.676 1.00 16.04 87 SER A O 1
ATOM 698 N N . ALA A 1 86 ? 27.629 36.127 41.227 1.00 13.07 88 ALA A N 1
ATOM 699 C CA . ALA A 1 86 ? 27.698 34.773 40.699 1.00 11.96 88 ALA A CA 1
ATOM 700 C C . ALA A 1 86 ? 28.604 33.988 41.632 1.00 13.17 88 ALA A C 1
ATOM 701 O O . ALA A 1 86 ? 29.667 34.483 42.023 1.00 15.49 88 ALA A O 1
ATOM 703 N N . GLN A 1 87 ? 28.196 32.770 41.993 1.00 13.95 89 GLN A N 1
ATOM 704 C CA . GLN A 1 87 ? 28.929 31.956 42.963 1.00 11.87 89 GLN A CA 1
ATOM 705 C C . GLN A 1 87 ? 29.360 30.626 42.354 1.00 15.11 89 GLN A C 1
ATOM 706 O O . GLN A 1 87 ? 28.675 30.087 41.479 1.00 15.30 89 GLN A O 1
ATOM 712 N N . ASN A 1 88 ? 30.477 30.081 42.828 1.00 16.83 90 ASN A N 1
ATOM 713 C CA . ASN A 1 88 ? 31.054 28.914 42.169 1.00 14.32 90 ASN A CA 1
ATOM 714 C C . ASN A 1 88 ? 30.275 27.619 42.401 1.00 18.32 90 ASN A C 1
ATOM 715 O O . ASN A 1 88 ? 30.577 26.587 41.802 1.00 21.75 90 ASN A O 1
ATOM 720 N N . THR A 1 89 ? 29.267 27.697 43.261 1.00 15.30 91 THR A N 1
ATOM 721 C CA . THR A 1 89 ? 28.307 26.626 43.471 1.00 17.70 91 THR A CA 1
ATOM 722 C C . THR A 1 89 ? 27.339 26.525 42.292 1.00 19.27 91 THR A C 1
ATOM 723 O O . THR A 1 89 ? 26.545 25.577 42.194 1.00 22.70 91 THR A O 1
ATOM 727 N N . GLY A 1 90 ? 27.397 27.511 41.400 1.00 17.23 92 GLY A N 1
ATOM 728 C CA . GLY A 1 90 ? 26.502 27.565 40.257 1.00 16.56 92 GLY A CA 1
ATOM 729 C C . GLY A 1 90 ? 25.227 28.284 40.631 1.00 19.07 92 GLY A C 1
ATOM 730 O O . GLY A 1 90 ? 24.130 27.943 40.177 1.00 20.37 92 GLY A O 1
ATOM 731 N N . VAL A 1 91 ? 25.366 29.282 41.488 1.00 17.82 93 VAL A N 1
ATOM 732 C CA . VAL A 1 91 ? 24.215 30.030 41.973 1.00 19.51 93 VAL A CA 1
ATOM 733 C C . VAL A 1 91 ? 24.431 31.507 41.666 1.00 16.93 93 VAL A C 1
ATOM 734 O O . VAL A 1 91 ? 25.554 32.015 41.768 1.00 17.90 93 VAL A O 1
ATOM 738 N N . VAL A 1 92 ? 23.377 32.180 41.217 1.00 15.48 94 VAL A N 1
ATOM 739 C CA . VAL A 1 92 ? 23.411 33.636 41.070 1.00 17.13 94 VAL A CA 1
ATOM 740 C C . VAL A 1 92 ? 22.309 34.286 41.909 1.00 15.28 94 VAL A C 1
ATOM 741 O O . VAL A 1 92 ? 21.271 33.689 42.177 1.00 17.07 94 VAL A O 1
ATOM 745 N N . GLU A 1 93 ? 22.536 35.519 42.321 1.00 15.26 95 GLU A N 1
ATOM 746 C CA . GLU A 1 93 ? 21.553 36.167 43.189 1.00 15.97 95 GLU A CA 1
ATOM 747 C C . GLU A 1 93 ? 21.570 37.671 42.967 1.00 16.76 95 GLU A C 1
ATOM 748 O O . GLU A 1 93 ? 22.594 38.231 42.544 1.00 16.28 95 GLU A O 1
ATOM 754 N N . VAL A 1 94 ? 20.427 38.308 43.241 1.00 14.97 96 VAL A N 1
ATOM 755 C CA . VAL A 1 94 ? 20.284 39.757 43.225 1.00 15.73 96 VAL A CA 1
ATOM 756 C C . VAL A 1 94 ? 19.768 40.125 44.617 1.00 11.96 96 VAL A C 1
ATOM 757 O O . VAL A 1 94 ? 18.757 39.584 45.074 1.00 16.85 96 VAL A O 1
ATOM 761 N N . GLU A 1 95 ? 20.491 41.006 45.295 1.00 15.81 97 GLU A N 1
ATOM 762 C CA . GLU A 1 95 ? 20.146 41.467 46.635 1.00 16.76 97 GLU A CA 1
ATOM 763 C C . GLU A 1 95 ? 20.019 42.978 46.616 1.00 17.28 97 GLU A C 1
ATOM 764 O O . GLU A 1 95 ? 20.822 43.660 45.974 1.00 16.73 97 GLU A O 1
ATOM 770 N N . GLU A 1 96 ? 19.040 43.511 47.341 1.00 17.72 98 GLU A N 1
ATOM 771 C CA . GLU A 1 96 ? 18.930 44.963 47.469 1.00 16.32 98 GLU A CA 1
ATOM 772 C C . GLU A 1 96 ? 18.690 45.405 48.911 1.00 16.02 98 GLU A C 1
ATOM 773 O O . GLU A 1 96 ? 18.303 44.607 49.776 1.00 17.87 98 GLU A O 1
ATOM 779 N N . GLY A 1 97 ? 18.946 46.679 49.166 1.00 16.47 99 GLY A N 1
ATOM 780 C CA . GLY A 1 97 ? 18.797 47.217 50.507 1.00 17.41 99 GLY A CA 1
ATOM 781 C C . GLY A 1 97 ? 19.324 48.627 50.544 1.00 19.49 99 GLY A C 1
ATOM 782 O O . GLY A 1 97 ? 19.136 49.388 49.602 1.00 18.37 99 GLY A O 1
ATOM 783 N N . GLU A 1 98 ? 19.993 48.986 51.632 1.00 18.18 100 GLU A N 1
ATOM 784 C CA . GLU A 1 98 ? 20.451 50.353 51.767 1.00 20.65 100 GLU A CA 1
ATOM 785 C C . GLU A 1 98 ? 21.658 50.452 52.666 1.00 21.49 100 GLU A C 1
ATOM 786 O O . GLU A 1 98 ? 21.917 49.549 53.479 1.00 18.27 100 GLU A O 1
ATOM 792 N N . VAL A 1 99 ? 22.406 51.532 52.475 1.00 17.76 101 VAL A N 1
ATOM 793 C CA . VAL A 1 99 ? 23.548 51.877 53.320 1.00 19.67 101 VAL A CA 1
ATOM 794 C C . VAL A 1 99 ? 23.210 53.075 54.212 1.00 23.35 101 VAL A C 1
ATOM 795 O O . VAL A 1 99 ? 22.680 54.091 53.757 1.00 22.55 101 VAL A O 1
ATOM 799 N N . ASN A 1 100 ? 23.523 52.943 55.488 1.00 18.75 102 ASN A N 1
ATOM 800 C CA . ASN A 1 100 ? 23.348 54.033 56.432 1.00 22.56 102 ASN A CA 1
ATOM 801 C C . ASN A 1 100 ? 24.616 54.134 57.244 1.00 19.66 102 ASN A C 1
ATOM 802 O O . ASN A 1 100 ? 24.994 53.186 57.931 1.00 18.99 102 ASN A O 1
ATOM 807 N N . GLY A 1 101 ? 25.298 55.265 57.120 1.00 19.37 103 GLY A N 1
ATOM 808 C CA . GLY A 1 101 ? 26.579 55.452 57.772 1.00 21.02 103 GLY A CA 1
ATOM 809 C C . GLY A 1 101 ? 27.517 54.448 57.129 1.00 22.71 103 GLY A C 1
ATOM 810 O O . GLY A 1 101 ? 27.574 54.354 55.905 1.00 19.05 103 GLY A O 1
ATOM 811 N N . GLN A 1 102 ? 28.224 53.669 57.942 1.00 20.03 104 GLN A N 1
ATOM 812 C CA . GLN A 1 102 ? 29.113 52.662 57.377 1.00 17.08 104 GLN A CA 1
ATOM 813 C C . GLN A 1 102 ? 28.567 51.259 57.584 1.00 20.55 104 GLN A C 1
ATOM 814 O O . GLN A 1 102 ? 29.316 50.353 57.935 1.00 17.98 104 GLN A O 1
ATOM 820 N N . GLU A 1 103 ? 27.262 51.090 57.383 1.00 17.73 105 GLU A N 1
ATOM 821 C CA . GLU A 1 103 ? 26.635 49.782 57.453 1.00 14.91 105 GLU A CA 1
ATOM 822 C C . GLU A 1 103 ? 25.707 49.569 56.262 1.00 18.64 105 GLU A C 1
ATOM 823 O O . GLU A 1 103 ? 24.784 50.366 56.018 1.00 17.78 105 GLU A O 1
ATOM 829 N N . LEU A 1 104 ? 25.959 48.488 55.534 1.00 17.02 106 LEU A N 1
ATOM 830 C CA . LEU A 1 104 ? 25.149 48.107 54.389 1.00 19.00 106 LEU A CA 1
ATOM 831 C C . LEU A 1 104 ? 24.346 46.845 54.742 1.00 17.45 106 LEU A C 1
ATOM 832 O O . LEU A 1 104 ? 24.909 45.837 55.196 1.00 17.31 106 LEU A O 1
ATOM 837 N N . CYS A 1 105 ? 23.037 46.899 54.531 1.00 16.05 107 CYS A N 1
ATOM 838 C CA . CYS A 1 105 ? 22.158 45.764 54.825 1.00 14.45 107 CYS A CA 1
ATOM 839 C C . CYS A 1 105 ? 21.369 45.443 53.565 1.00 17.08 107 CYS A C 1
ATOM 840 O O . CYS A 1 105 ? 20.594 46.281 53.081 1.00 17.73 107 CYS A O 1
ATOM 843 N N . ILE A 1 106 ? 21.544 44.239 53.037 1.00 16.27 108 ILE A N 1
ATOM 844 C CA . ILE A 1 106 ? 20.875 43.846 51.799 1.00 16.16 108 ILE A CA 1
ATOM 845 C C . ILE A 1 106 ? 20.232 42.470 51.925 1.00 16.37 108 ILE A C 1
ATOM 846 O O . ILE A 1 106 ? 20.622 41.655 52.760 1.00 16.33 108 ILE A O 1
ATOM 851 N N . ALA A 1 107 ? 19.239 42.215 51.091 1.00 17.38 109 ALA A N 1
ATOM 852 C CA . ALA A 1 107 ? 18.526 40.951 51.125 1.00 19.63 109 ALA A CA 1
ATOM 853 C C . ALA A 1 107 ? 18.205 40.491 49.707 1.00 18.24 109 ALA A C 1
ATOM 854 O O . ALA A 1 107 ? 17.822 41.309 48.853 1.00 16.68 109 ALA A O 1
ATOM 856 N N . SER A 1 108 ? 18.324 39.188 49.460 1.00 16.16 110 SER A N 1
ATOM 857 C CA . SER A 1 108 ? 18.027 38.662 48.120 1.00 17.68 110 SER A CA 1
ATOM 858 C C . SER A 1 108 ? 16.545 38.817 47.786 1.00 21.63 110 SER A C 1
ATOM 859 O O . SER A 1 108 ? 15.682 38.658 48.655 1.00 20.22 110 SER A O 1
ATOM 862 N N . HIS A 1 109 ? 16.255 39.138 46.528 1.00 19.13 111 HIS A N 1
ATOM 863 C CA . HIS A 1 109 ? 14.894 38.986 46.002 1.00 19.19 111 HIS A CA 1
ATOM 864 C C . HIS A 1 109 ? 14.826 37.985 44.847 1.00 21.69 111 HIS A C 1
ATOM 865 O O . HIS A 1 109 ? 13.742 37.526 44.465 1.00 20.08 111 HIS A O 1
ATOM 872 N N . SER A 1 110 ? 15.984 37.636 44.292 1.00 19.34 112 SER A N 1
ATOM 873 C CA . SER A 1 110 ? 16.037 36.741 43.141 1.00 18.96 112 SER A CA 1
ATOM 874 C C . SER A 1 110 ? 17.250 35.839 43.297 1.00 21.17 112 SER A C 1
ATOM 875 O O . SER A 1 110 ? 18.329 36.330 43.586 1.00 17.54 112 SER A O 1
ATOM 878 N N . ILE A 1 111 ? 17.052 34.528 43.137 1.00 17.99 113 ILE A N 1
ATOM 879 C CA . ILE A 1 111 ? 18.147 33.542 43.171 1.00 18.85 113 ILE A CA 1
ATOM 880 C C . ILE A 1 111 ? 17.880 32.511 42.085 1.00 21.47 113 ILE A C 1
ATOM 881 O O . ILE A 1 111 ? 16.747 32.043 41.940 1.00 19.50 113 ILE A O 1
ATOM 886 N N . ALA A 1 112 ? 18.909 32.149 41.320 1.00 16.77 114 ALA A N 1
ATOM 887 C CA . ALA A 1 112 ? 18.750 31.117 40.296 1.00 16.08 114 ALA A CA 1
ATOM 888 C C . ALA A 1 112 ? 19.947 30.208 40.372 1.00 18.02 114 ALA A C 1
ATOM 889 O O . ALA A 1 112 ? 20.964 30.563 40.967 1.00 17.78 114 ALA A O 1
ATOM 891 N N . ARG A 1 113 ? 19.842 29.022 39.786 1.00 15.78 115 ARG A N 1
ATOM 892 C CA . ARG A 1 113 ? 20.926 28.078 39.915 1.00 16.53 115 ARG A CA 1
ATOM 893 C C . ARG A 1 113 ? 21.018 27.165 38.707 1.00 16.84 115 ARG A C 1
ATOM 894 O O . ARG A 1 113 ? 20.068 27.043 37.918 1.00 17.06 115 ARG A O 1
ATOM 902 N N . ILE A 1 114 ? 22.158 26.496 38.607 1.00 16.77 116 ILE A N 1
ATOM 903 C CA . ILE A 1 114 ? 22.369 25.502 37.568 1.00 16.16 116 ILE A CA 1
ATOM 904 C C . ILE A 1 114 ? 21.569 24.242 37.896 1.00 19.56 116 ILE A C 1
ATOM 905 O O . ILE A 1 114 ? 21.265 23.965 39.061 1.00 18.69 116 ILE A O 1
ATOM 910 N N . SER A 1 115 ? 21.233 23.478 36.862 1.00 20.43 117 SER A N 1
ATOM 911 C CA . SER A 1 115 ? 20.333 22.340 37.011 1.00 23.23 117 SER A CA 1
ATOM 912 C C . SER A 1 115 ? 20.927 21.232 37.881 1.00 24.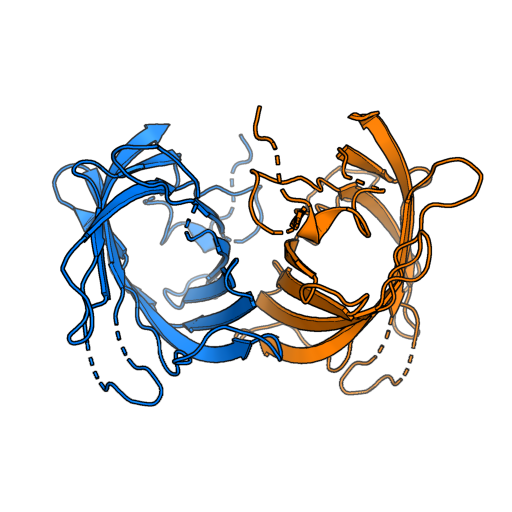09 117 SER A C 1
ATOM 913 O O . SER A 1 115 ? 20.185 20.436 38.456 1.00 23.10 117 SER A O 1
ATOM 916 N N . PHE A 1 116 ? 22.255 21.167 37.975 1.00 22.51 118 PHE A N 1
ATOM 917 C CA . PHE A 1 116 ? 22.893 20.156 38.836 1.00 24.67 118 PHE A CA 1
ATOM 918 C C . PHE A 1 116 ? 23.542 20.725 40.100 1.00 24.46 118 PHE A C 1
ATOM 919 O O . PHE A 1 116 ? 24.456 20.119 40.646 1.00 24.39 118 PHE A O 1
ATOM 927 N N . ALA A 1 117 ? 23.057 21.870 40.585 1.00 22.34 119 ALA A N 1
ATOM 928 C CA . ALA A 1 117 ? 23.581 22.441 41.821 1.00 25.06 119 ALA A CA 1
ATOM 929 C C . ALA A 1 117 ? 23.351 21.485 42.977 1.00 27.38 119 ALA A C 1
ATOM 930 O O . ALA A 1 117 ? 22.310 20.850 43.064 1.00 25.13 119 ALA A O 1
ATOM 932 N N . LYS A 1 118 ? 24.334 21.416 43.870 1.00 27.28 120 LYS A N 1
ATOM 933 C CA . LYS A 1 118 ? 24.296 20.554 45.048 1.00 29.77 120 LYS A CA 1
ATOM 934 C C . LYS A 1 118 ? 23.191 20.989 46.013 1.00 33.69 120 LYS A C 1
ATOM 935 O O . LYS A 1 118 ? 23.061 22.175 46.319 1.00 33.55 120 LYS A O 1
ATOM 941 N N . GLU A 1 119 ? 22.391 20.036 46.486 1.00 29.38 121 GLU A N 1
ATOM 942 C CA . GLU A 1 119 ? 21.364 20.330 47.481 1.00 28.05 121 GLU A CA 1
ATOM 943 C C . GLU A 1 119 ? 21.971 20.322 48.891 1.00 32.78 121 GLU A C 1
ATOM 944 O O . GLU A 1 119 ? 23.065 19.786 49.085 1.00 28.25 121 GLU A O 1
ATOM 950 N N . PRO A 1 120 ? 21.287 20.958 49.870 1.00 26.36 122 PRO A N 1
ATOM 951 C CA . PRO A 1 120 ? 20.033 21.718 49.749 1.00 27.17 122 PRO A CA 1
ATOM 952 C C . PRO A 1 120 ? 20.222 23.052 49.042 1.00 26.58 122 PRO A C 1
ATOM 953 O O . PRO A 1 120 ? 21.263 23.691 49.206 1.00 28.18 122 PRO A O 1
ATOM 957 N N . HIS A 1 121 ? 19.205 23.487 48.315 1.00 25.33 123 HIS A N 1
ATOM 958 C CA . HIS A 1 121 ? 19.247 24.787 47.639 1.00 24.14 123 HIS A CA 1
ATOM 959 C C . HIS A 1 121 ? 18.969 25.964 48.576 1.00 28.28 123 HIS A C 1
ATOM 960 O O . HIS A 1 121 ? 18.039 25.930 49.390 1.00 26.26 123 HIS A O 1
ATOM 967 N N . VAL A 1 122 ? 19.750 27.033 48.431 1.00 24.62 124 VAL A N 1
ATOM 968 C CA . VAL A 1 122 ? 19.463 28.259 49.172 1.00 22.10 124 VAL A CA 1
ATOM 969 C C . VAL A 1 122 ? 18.253 28.964 48.555 1.00 24.93 124 VAL A C 1
ATOM 970 O O . VAL A 1 122 ? 18.120 29.014 47.336 1.00 24.09 124 VAL A O 1
ATOM 974 N N . GLU A 1 123 ? 17.375 29.495 49.401 1.00 24.94 125 GLU A N 1
ATOM 975 C CA . GLU A 1 123 ? 16.149 30.146 48.946 1.00 25.66 125 GLU A CA 1
ATOM 976 C C . GLU A 1 123 ? 16.153 31.646 49.213 1.00 23.03 125 GLU A C 1
ATOM 977 O O . GLU A 1 123 ? 15.530 32.408 48.483 1.00 21.86 125 GLU A O 1
ATOM 983 N N . GLN A 1 124 ? 16.821 32.060 50.288 1.00 22.09 126 GLN A N 1
ATOM 984 C CA . GLN A 1 124 ? 16.904 33.467 50.661 1.00 21.45 126 GLN A CA 1
ATOM 985 C C . GLN A 1 124 ? 18.256 33.742 51.308 1.00 20.16 126 GLN A C 1
ATOM 986 O O . GLN A 1 124 ? 18.748 32.926 52.078 1.00 21.54 126 GLN A O 1
ATOM 992 N N . ILE A 1 125 ? 18.857 34.881 50.982 1.00 17.64 127 ILE A N 1
ATOM 993 C CA . ILE A 1 125 ? 20.144 35.264 51.570 1.00 17.72 127 ILE A CA 1
ATOM 994 C C . ILE A 1 125 ? 19.998 36.694 52.080 1.00 20.09 127 ILE A C 1
ATOM 995 O O . ILE A 1 125 ? 19.339 37.514 51.448 1.00 19.29 127 ILE A O 1
ATOM 1000 N N . THR A 1 126 ? 20.590 36.996 53.227 1.00 16.55 128 THR A N 1
ATOM 1001 C CA A THR A 1 126 ? 20.704 38.369 53.689 0.29 17.22 128 THR A CA 1
ATOM 1002 C CA B THR A 1 126 ? 20.718 38.384 53.664 0.71 17.08 128 THR A CA 1
ATOM 1003 C C . THR A 1 126 ? 22.162 38.624 54.081 1.00 18.25 128 THR A C 1
ATOM 1004 O O . THR A 1 126 ? 22.824 37.731 54.619 1.00 19.76 128 THR A O 1
ATOM 1011 N N . ARG A 1 127 ? 22.667 39.820 53.805 1.00 16.65 129 ARG A N 1
ATOM 1012 C CA . ARG A 1 127 ? 24.020 40.143 54.207 1.00 13.81 129 ARG A CA 1
ATOM 1013 C C . ARG A 1 127 ? 24.045 41.484 54.897 1.00 17.94 129 ARG A C 1
ATOM 1014 O O . ARG A 1 127 ? 23.261 42.385 54.577 1.00 18.53 129 ARG A O 1
ATOM 1022 N N . LYS A 1 128 ? 24.962 41.606 55.842 1.00 15.59 130 LYS A N 1
ATOM 1023 C CA A LYS A 1 128 ? 25.247 42.886 56.473 0.58 15.96 130 LYS A CA 1
ATOM 1024 C CA B LYS A 1 128 ? 25.246 42.881 56.474 0.42 16.00 130 LYS A CA 1
ATOM 1025 C C . LYS A 1 128 ? 26.743 43.125 56.357 1.00 15.90 130 LYS A C 1
ATOM 1026 O O . LYS A 1 128 ? 27.540 42.269 56.738 1.00 16.76 130 LYS A O 1
ATOM 1037 N N . PHE A 1 129 ? 27.129 44.267 55.790 1.00 14.22 131 PHE A N 1
ATOM 1038 C CA . PHE A 1 129 ? 28.533 44.657 55.746 1.00 16.09 131 PHE A CA 1
ATOM 1039 C C . PHE A 1 129 ? 28.661 45.885 56.636 1.00 19.84 131 PHE A C 1
ATOM 1040 O O . PHE A 1 129 ? 27.801 46.756 56.615 1.00 18.09 131 PHE A O 1
ATOM 1048 N N . ARG A 1 130 ? 29.722 45.974 57.409 1.00 16.81 132 ARG A N 1
ATOM 1049 C CA . ARG A 1 130 ? 29.951 47.208 58.144 1.00 18.99 132 ARG A CA 1
ATOM 1050 C C . ARG A 1 130 ? 31.420 47.470 58.422 1.00 18.71 132 ARG A C 1
ATOM 1051 O O . ARG A 1 130 ? 32.237 46.544 58.475 1.00 21.61 132 ARG A O 1
ATOM 1059 N N . LEU A 1 131 ? 31.768 48.740 58.569 1.00 18.79 133 LEU A N 1
ATOM 1060 C CA . LEU A 1 131 ? 33.127 49.073 58.960 1.00 17.59 133 LEU A CA 1
ATOM 1061 C C . LEU A 1 131 ? 33.104 49.315 60.445 1.00 19.56 133 LEU A C 1
ATOM 1062 O O . LEU A 1 131 ? 32.370 50.177 60.912 1.00 18.09 133 LEU A O 1
ATOM 1067 N N . ASN A 1 132 ? 33.876 48.553 61.205 1.00 18.72 134 ASN A N 1
ATOM 1068 C CA . ASN A 1 132 ? 33.811 48.731 62.651 1.00 22.83 134 ASN A CA 1
ATOM 1069 C C . ASN A 1 132 ? 34.709 49.857 63.146 1.00 23.84 134 ASN A C 1
ATOM 1070 O O . ASN A 1 132 ? 35.404 50.498 62.352 1.00 19.69 134 ASN A O 1
ATOM 1075 N N . SER A 1 133 ? 34.664 50.115 64.449 1.00 20.87 135 SER A N 1
ATOM 1076 C CA . SER A 1 133 ? 35.409 51.235 65.044 1.00 24.65 135 SER A CA 1
ATOM 1077 C C . SER A 1 133 ? 36.924 51.133 64.917 1.00 27.35 135 SER A C 1
ATOM 1078 O O . SER A 1 133 ? 37.623 52.131 65.088 1.00 26.32 135 SER A O 1
ATOM 1081 N N . GLU A 1 134 ? 37.439 49.945 64.598 1.00 24.95 136 GLU A N 1
ATOM 1082 C CA . GLU A 1 134 ? 38.875 49.786 64.389 1.00 25.70 136 GLU A CA 1
ATOM 1083 C C . GLU A 1 134 ? 39.289 49.870 62.918 1.00 24.63 136 GLU A C 1
ATOM 1084 O O . GLU A 1 134 ? 40.469 49.761 62.590 1.00 25.70 136 GLU A O 1
ATOM 1090 N N . GLY A 1 135 ? 38.332 50.063 62.024 1.00 22.52 137 GLY A N 1
ATOM 1091 C CA . GLY A 1 135 ? 38.676 50.205 60.623 1.00 19.42 137 GLY A CA 1
ATOM 1092 C C . GLY A 1 135 ? 38.690 48.854 59.926 1.00 18.11 137 GLY A C 1
ATOM 1093 O O . GLY A 1 135 ? 39.170 48.755 58.792 1.00 18.42 137 GLY A O 1
ATOM 1094 N N . LYS A 1 136 ? 38.169 47.821 60.592 1.00 16.48 138 LYS A N 1
ATOM 1095 C CA . LYS A 1 136 ? 38.050 46.503 59.940 1.00 16.95 138 LYS A CA 1
ATOM 1096 C C . LYS A 1 136 ? 36.687 46.301 59.323 1.00 19.57 138 LYS A C 1
ATOM 1097 O O . LYS A 1 136 ? 35.693 46.801 59.826 1.00 16.89 138 LYS A O 1
ATOM 1103 N N . LEU A 1 137 ? 36.648 45.577 58.213 1.00 16.92 139 LEU A N 1
ATOM 1104 C CA . LEU A 1 137 ? 35.391 45.331 57.512 1.00 18.42 139 LEU A CA 1
ATOM 1105 C C . LEU A 1 137 ? 34.760 44.077 58.102 1.00 16.48 139 LEU A C 1
ATOM 1106 O O . LEU A 1 137 ? 35.471 43.132 58.434 1.00 19.90 139 LEU A O 1
ATOM 1111 N N . GLU A 1 138 ? 33.440 44.100 58.305 1.00 17.19 140 GLU A N 1
ATOM 1112 C CA . GLU A 1 138 ? 32.712 42.943 58.828 1.00 20.11 140 GLU A CA 1
ATOM 1113 C C . GLU A 1 138 ? 31.639 42.493 57.844 1.00 18.52 140 GLU A C 1
ATOM 1114 O O . GLU A 1 138 ? 30.919 43.328 57.281 1.00 19.43 140 GLU A O 1
ATOM 1120 N N . GLN A 1 139 ? 31.536 41.184 57.611 1.00 18.08 141 GLN A N 1
ATOM 1121 C CA . GLN A 1 139 ? 30.413 40.658 56.835 1.00 14.71 141 GLN A CA 1
ATOM 1122 C C . GLN A 1 139 ? 29.693 39.568 57.639 1.00 19.10 141 GLN A C 1
ATOM 1123 O O . GLN A 1 139 ? 30.330 38.666 58.201 1.00 17.29 141 GLN A O 1
ATOM 1129 N N . THR A 1 140 ? 28.370 39.659 57.692 1.00 13.92 142 THR A N 1
ATOM 1130 C CA . THR A 1 140 ? 27.556 38.589 58.259 1.00 15.19 142 THR A CA 1
ATOM 1131 C C . THR A 1 140 ? 26.542 38.143 57.219 1.00 18.12 142 THR A C 1
ATOM 1132 O O . THR A 1 140 ? 25.814 38.959 56.651 1.00 18.75 142 THR A O 1
ATOM 1136 N N . VAL A 1 141 ? 26.481 36.847 56.970 1.00 15.34 143 VAL A N 1
ATOM 1137 C CA . VAL A 1 141 ? 25.592 36.318 55.954 1.00 15.41 143 VAL A CA 1
ATOM 1138 C C . VAL A 1 141 ? 24.619 35.367 56.627 1.00 18.38 143 VAL A C 1
ATOM 1139 O O . VAL A 1 141 ? 25.037 34.488 57.389 1.00 18.36 143 VAL A O 1
ATOM 1143 N N . SER A 1 142 ? 23.333 35.543 56.339 1.00 18.37 144 SER A N 1
ATOM 1144 C CA . SER A 1 142 ? 22.306 34.609 56.783 1.00 17.62 144 SER A CA 1
ATOM 1145 C C . SER A 1 142 ? 21.576 34.034 55.572 1.00 17.83 144 SER A C 1
ATOM 1146 O O . SER A 1 142 ? 21.545 34.643 54.508 1.00 17.36 144 SER A O 1
ATOM 1157 N N . ALA A 1 144 ? 18.229 31.081 54.240 1.00 19.33 146 ALA A N 1
ATOM 1158 C CA . ALA A 1 144 ? 17.225 30.047 54.433 1.00 23.36 146 ALA A CA 1
ATOM 1159 C C . ALA A 1 144 ? 17.432 29.095 53.277 1.00 28.43 146 ALA A C 1
ATOM 1160 O O . ALA A 1 144 ? 17.716 29.522 52.150 1.00 23.01 146 ALA A O 1
ATOM 1162 N N . THR A 1 145 ? 17.315 27.804 53.553 1.00 27.04 147 THR A N 1
ATOM 1163 C CA . THR A 1 145 ? 17.382 26.819 52.493 1.00 25.87 147 THR A CA 1
ATOM 1164 C C . THR A 1 145 ? 16.018 26.180 52.357 1.00 26.03 147 THR A C 1
ATOM 1165 O O . THR A 1 145 ? 15.069 26.557 53.059 1.00 29.24 147 THR A O 1
ATOM 1169 N N A THR A 1 146 ? 15.908 25.229 51.437 0.56 29.06 148 THR A N 1
ATOM 1170 N N B THR A 1 146 ? 15.914 25.207 51.456 0.44 29.09 148 THR A N 1
ATOM 1171 C CA A THR A 1 146 ? 14.646 24.537 51.224 0.56 33.76 148 THR A CA 1
ATOM 1172 C CA B THR A 1 146 ? 14.646 24.525 51.210 0.44 33.74 148 THR A CA 1
ATOM 1173 C C A THR A 1 146 ? 14.100 24.009 52.552 0.56 34.89 148 THR A C 1
ATOM 1174 C C B THR A 1 146 ? 14.137 23.777 52.445 0.44 34.82 148 THR A C 1
ATOM 1175 O O A THR A 1 146 ? 12.890 24.016 52.777 0.56 35.73 148 THR A O 1
ATOM 1176 O O B THR A 1 146 ? 12.975 23.372 52.494 0.44 37.20 148 THR A O 1
ATOM 1183 N N . THR A 1 147 ? 15.009 23.596 53.437 1.00 31.93 149 THR A N 1
ATOM 1184 C CA . THR A 1 147 ? 14.648 22.872 54.667 1.00 34.16 149 THR A CA 1
ATOM 1185 C C . THR A 1 147 ? 15.003 23.567 55.994 1.00 37.99 149 THR A C 1
ATOM 1186 O O . THR A 1 147 ? 14.811 22.992 57.071 1.00 34.64 149 THR A O 1
ATOM 1190 N N . GLN A 1 148 ? 15.541 24.781 55.917 1.00 28.85 150 GLN A N 1
ATOM 1191 C CA . GLN A 1 148 ? 16.013 25.490 57.101 1.00 29.46 150 GLN A CA 1
ATOM 1192 C C . GLN A 1 148 ? 15.644 26.966 57.002 1.00 30.35 150 GLN A C 1
ATOM 1193 O O . GLN A 1 148 ? 16.001 27.636 56.033 1.00 29.55 150 GLN A O 1
ATOM 1199 N N . PRO A 1 149 ? 14.914 27.481 57.998 1.00 29.87 151 PRO A N 1
ATOM 1200 C CA . PRO A 1 149 ? 14.519 28.894 57.968 1.00 29.56 151 PRO A CA 1
ATOM 1201 C C . PRO A 1 149 ? 15.713 29.838 58.178 1.00 27.19 151 PRO A C 1
ATOM 1202 O O . PRO A 1 149 ? 16.770 29.421 58.629 1.00 26.20 151 PRO A O 1
ATOM 1214 N N . THR A 1 151 ? 18.698 31.790 59.091 1.00 22.82 153 THR A N 1
ATOM 1215 C CA . THR A 1 151 ? 19.587 31.808 60.229 1.00 19.57 153 THR A CA 1
ATOM 1216 C C . THR A 1 151 ? 21.015 32.076 59.762 1.00 22.06 153 THR A C 1
ATOM 1217 O O . THR A 1 151 ? 21.317 31.950 58.579 1.00 19.56 153 THR A O 1
ATOM 1221 N N . GLN A 1 152 ? 21.893 32.447 60.688 1.00 19.01 154 GLN A N 1
ATOM 1222 C CA . GLN A 1 152 ? 23.255 32.838 60.302 1.00 18.94 154 GLN A CA 1
ATOM 1223 C C . GLN A 1 152 ? 24.053 31.699 59.702 1.00 19.33 154 GLN A C 1
ATOM 1224 O O . GLN A 1 152 ? 23.996 30.567 60.187 1.00 17.71 154 GLN A O 1
ATOM 1230 N N . HIS A 1 153 ? 24.803 32.005 58.644 1.00 14.86 155 HIS A N 1
ATOM 1231 C CA . HIS A 1 153 ? 25.702 31.024 58.036 1.00 17.29 155 HIS A CA 1
ATOM 1232 C C . HIS A 1 153 ? 27.166 31.427 58.192 1.00 17.84 155 HIS A C 1
ATOM 1233 O O . HIS A 1 153 ? 28.022 30.565 58.428 1.00 19.14 155 HIS A O 1
ATOM 1240 N N . LEU A 1 154 ? 27.454 32.725 58.058 1.00 17.91 156 LEU A N 1
ATOM 1241 C CA . LEU A 1 154 ? 28.833 33.203 58.045 1.00 14.20 156 LEU A CA 1
ATOM 1242 C C . LEU A 1 154 ? 28.978 34.479 58.857 1.00 17.00 156 LEU A C 1
ATOM 1243 O O . LEU A 1 154 ? 28.080 35.337 58.843 1.00 17.59 156 LEU A O 1
ATOM 1248 N N . HIS A 1 155 ? 30.105 34.590 59.551 1.00 16.47 157 HIS A N 1
ATOM 1249 C CA . HIS A 1 155 ? 30.536 35.856 60.123 1.00 17.75 157 HIS A CA 1
ATOM 1250 C C . HIS A 1 155 ? 32.051 35.996 60.034 1.00 19.86 157 HIS A C 1
ATOM 1251 O O . HIS A 1 155 ? 32.810 35.104 60.445 1.00 17.49 157 HIS A O 1
ATOM 1258 N N . VAL A 1 156 ? 32.500 37.126 59.504 1.00 14.34 158 VAL A N 1
ATOM 1259 C CA . VAL A 1 156 ? 33.922 37.330 59.318 1.00 16.30 158 VAL A CA 1
ATOM 1260 C C . VAL A 1 156 ? 34.279 38.803 59.460 1.00 18.37 158 VAL A C 1
ATOM 1261 O O . VAL A 1 156 ? 33.503 39.684 59.108 1.00 18.51 158 VAL A O 1
ATOM 1265 N N . THR A 1 157 ? 35.451 39.066 60.011 1.00 15.01 159 THR A N 1
ATOM 1266 C CA . THR A 1 157 ? 35.973 40.417 60.022 1.00 17.13 159 THR A CA 1
ATOM 1267 C C . THR A 1 157 ? 37.288 40.400 59.236 1.00 16.47 159 THR A C 1
ATOM 1268 O O . THR A 1 157 ? 38.036 39.420 59.293 1.00 18.52 159 THR A O 1
ATOM 1272 N N . TYR A 1 158 ? 37.538 41.469 58.494 1.00 15.71 160 TYR A N 1
ATOM 1273 C CA . TYR A 1 158 ? 38.703 41.562 57.612 1.00 20.14 160 TYR A CA 1
ATOM 1274 C C . TYR A 1 158 ? 39.604 42.759 57.921 1.00 17.79 160 TYR A C 1
ATOM 1275 O O . TYR A 1 158 ? 39.133 43.883 58.157 1.00 18.94 160 TYR A O 1
ATOM 1284 N N . LYS A 1 159 ? 40.907 42.503 57.846 1.00 15.59 161 LYS A N 1
ATOM 1285 C CA . LYS A 1 159 ? 41.944 43.516 57.953 1.00 17.38 161 LYS A CA 1
ATOM 1286 C C . LYS A 1 159 ? 42.334 44.033 56.558 1.00 19.85 161 LYS A C 1
ATOM 1287 O O . LYS A 1 159 ? 42.637 43.248 55.643 1.00 19.06 161 LYS A O 1
ATOM 1293 N N . LYS A 1 160 ? 42.321 45.350 56.377 1.00 19.12 162 LYS A N 1
ATOM 1294 C CA . LYS A 1 160 ? 42.696 45.881 55.081 1.00 19.76 162 LYS A CA 1
ATOM 1295 C C . LYS A 1 160 ? 44.173 45.626 54.863 1.00 26.62 162 LYS A C 1
ATOM 1296 O O . LYS A 1 160 ? 44.997 45.963 55.711 1.00 24.34 162 LYS A O 1
ATOM 1302 N N . VAL A 1 161 ? 44.520 45.017 53.738 1.00 22.64 163 VAL A N 1
ATOM 1303 C CA . VAL A 1 161 ? 45.931 44.823 53.428 1.00 24.09 163 VAL A CA 1
ATOM 1304 C C . VAL A 1 161 ? 46.395 45.778 52.348 1.00 30.15 163 VAL A C 1
ATOM 1305 O O . VAL A 1 161 ? 47.567 46.115 52.288 1.00 36.31 163 VAL A O 1
ATOM 1309 N N . THR A 1 162 ? 45.465 46.221 51.507 1.00 27.38 164 THR A N 1
ATOM 1310 C CA . THR A 1 162 ? 45.795 47.046 50.348 1.00 38.88 164 THR A CA 1
ATOM 1311 C C . THR A 1 162 ? 44.706 48.082 50.111 1.00 34.00 164 THR A C 1
ATOM 1312 O O . THR A 1 162 ? 43.526 47.744 50.088 1.00 25.72 164 THR A O 1
ATOM 1316 N N . PRO B 1 1 ? 50.867 26.180 41.845 1.00 51.17 3 PRO B N 1
ATOM 1317 C CA . PRO B 1 1 ? 50.272 25.998 40.515 1.00 57.21 3 PRO B CA 1
ATOM 1318 C C . PRO B 1 1 ? 49.407 24.748 40.517 1.00 50.96 3 PRO B C 1
ATOM 1319 O O . PRO B 1 1 ? 49.930 23.645 40.352 1.00 52.26 3 PRO B O 1
ATOM 1323 N N . PRO B 1 2 ? 48.090 24.924 40.698 1.00 49.36 4 PRO B N 1
ATOM 1324 C CA . PRO B 1 2 ? 47.165 23.837 41.021 1.00 43.99 4 PRO B CA 1
ATOM 1325 C C . PRO B 1 2 ? 46.999 22.842 39.879 1.00 39.19 4 PRO B C 1
ATOM 1326 O O . PRO B 1 2 ? 46.986 23.217 38.706 1.00 35.25 4 PRO B O 1
ATOM 1330 N N . LYS B 1 3 ? 46.890 21.575 40.255 1.00 34.30 5 LYS B N 1
ATOM 1331 C CA . LYS B 1 3 ? 46.565 20.493 39.345 1.00 33.10 5 LYS B CA 1
ATOM 1332 C C . LYS B 1 3 ? 45.243 20.815 38.666 1.00 33.40 5 LYS B C 1
ATOM 1333 O O . LYS B 1 3 ? 44.291 21.243 39.324 1.00 30.07 5 LYS B O 1
ATOM 1347 N N . ASN B 1 5 ? 41.763 19.986 37.494 1.00 21.48 7 ASN B N 1
ATOM 1348 C CA . ASN B 1 5 ? 40.741 18.997 37.761 1.00 26.22 7 ASN B CA 1
ATOM 1349 C C . ASN B 1 5 ? 40.327 18.306 36.453 1.00 31.45 7 ASN B C 1
ATOM 1350 O O . ASN B 1 5 ? 40.046 18.975 35.453 1.00 27.35 7 ASN B O 1
ATOM 1355 N N . PRO B 1 6 ? 40.319 16.965 36.443 1.00 29.68 8 PRO B N 1
ATOM 1356 C CA . PRO B 1 6 ? 39.939 16.204 35.242 1.00 28.77 8 PRO B CA 1
ATOM 1357 C C . PRO B 1 6 ? 38.551 16.550 34.696 1.00 25.86 8 PRO B C 1
ATOM 1358 O O . PRO B 1 6 ? 38.351 16.484 33.487 1.00 27.09 8 PRO B O 1
ATOM 1362 N N . VAL B 1 7 ? 37.609 16.894 35.571 1.00 26.44 9 VAL B N 1
ATOM 1363 C CA . VAL B 1 7 ? 36.274 17.303 35.153 1.00 26.15 9 VAL B CA 1
ATOM 1364 C C . VAL B 1 7 ? 36.319 18.427 34.102 1.00 32.00 9 VAL B C 1
ATOM 1365 O O . VAL B 1 7 ? 35.453 18.490 33.221 1.00 35.36 9 VAL B O 1
ATOM 1369 N N . VAL B 1 8 ? 37.332 19.294 34.167 1.00 24.35 10 VAL B N 1
ATOM 1370 C CA . VAL B 1 8 ? 37.379 20.443 33.252 1.00 24.32 10 VAL B CA 1
ATOM 1371 C C . VAL B 1 8 ? 38.143 20.201 31.933 1.00 26.16 10 VAL B C 1
ATOM 1372 O O . VAL B 1 8 ? 38.203 21.083 31.069 1.00 20.76 10 VAL B O 1
ATOM 1376 N N . GLU B 1 9 ? 38.712 19.009 31.761 1.00 23.27 11 GLU B N 1
ATOM 1377 C CA . GLU B 1 9 ? 39.459 18.720 30.533 1.00 23.06 11 GLU B CA 1
ATOM 1378 C C . GLU B 1 9 ? 38.707 19.077 29.231 1.00 21.75 11 GLU B C 1
ATOM 1379 O O . GLU B 1 9 ? 39.307 19.639 28.327 1.00 21.30 11 GLU B O 1
ATOM 1385 N N . PRO B 1 10 ? 37.404 18.739 29.120 1.00 22.24 12 PRO B N 1
ATOM 1386 C CA . PRO B 1 10 ? 36.714 19.046 27.852 1.00 25.23 12 PRO B CA 1
ATOM 1387 C C . PRO B 1 10 ? 36.642 20.538 27.521 1.00 20.47 12 PRO B C 1
ATOM 1388 O O . PRO B 1 10 ? 36.344 20.871 26.378 1.00 18.10 12 PRO B O 1
ATOM 1392 N N . LEU B 1 11 ? 36.910 21.414 28.494 1.00 20.79 13 LEU B N 1
ATOM 1393 C CA . LEU B 1 11 ? 36.858 22.855 28.258 1.00 24.37 13 LEU B CA 1
ATOM 1394 C C . LEU B 1 11 ? 38.242 23.506 28.353 1.00 22.50 13 LEU B C 1
ATOM 1395 O O . LEU B 1 11 ? 38.352 24.715 28.358 1.00 20.48 13 LEU B O 1
ATOM 1400 N N . SER B 1 12 ? 39.304 22.708 28.427 1.00 22.68 14 SER B N 1
ATOM 1401 C CA . SER B 1 12 ? 40.627 23.273 28.670 1.00 18.10 14 SER B CA 1
ATOM 1402 C C . SER B 1 12 ? 41.118 24.167 27.531 1.00 21.98 14 SER B C 1
ATOM 1403 O O . SER B 1 12 ? 42.014 24.989 27.735 1.00 21.55 14 SER B O 1
ATOM 1406 N N . TRP B 1 13 ? 40.518 24.032 26.347 1.00 20.77 15 TRP B N 1
ATOM 1407 C CA . TRP B 1 13 ? 40.887 24.875 25.208 1.00 20.78 15 TRP B CA 1
ATOM 1408 C C . TRP B 1 13 ? 40.490 26.333 25.449 1.00 17.54 15 TRP B C 1
ATOM 1409 O O . TRP B 1 13 ? 40.950 27.237 24.754 1.00 20.17 15 TRP B O 1
ATOM 1428 N N . LEU B 1 15 ? 41.095 27.947 28.306 1.00 17.41 17 LEU B N 1
ATOM 1429 C CA . LEU B 1 15 ? 41.968 28.565 29.295 1.00 17.92 17 LEU B CA 1
ATOM 1430 C C . LEU B 1 15 ? 42.928 29.566 28.673 1.00 23.71 17 LEU B C 1
ATOM 1431 O O . LEU B 1 15 ? 43.545 29.293 27.639 1.00 22.25 17 LEU B O 1
ATOM 1436 N N . GLY B 1 16 ? 43.104 30.712 29.321 1.00 21.58 18 GLY B N 1
ATOM 1437 C CA . GLY B 1 16 ? 44.103 31.655 28.865 1.00 19.09 18 GLY B CA 1
ATOM 1438 C C . GLY B 1 16 ? 43.675 33.077 29.128 1.00 24.82 18 GLY B C 1
ATOM 1439 O O . GLY B 1 16 ? 42.568 33.322 29.624 1.00 18.86 18 GLY B O 1
ATOM 1440 N N . THR B 1 17 ? 44.567 34.010 28.817 1.00 19.79 19 THR B N 1
ATOM 1441 C CA . THR B 1 17 ? 44.229 35.419 28.789 1.00 21.86 19 THR B CA 1
ATOM 1442 C C . THR B 1 17 ? 44.117 35.780 27.317 1.00 22.38 19 THR B C 1
ATOM 1443 O O . THR B 1 17 ? 45.024 35.507 26.532 1.00 25.19 19 THR B O 1
ATOM 1447 N N . TRP B 1 18 ? 42.987 36.365 26.940 1.00 22.70 20 TRP B N 1
ATOM 1448 C CA . TRP B 1 18 ? 42.682 36.570 25.536 1.00 21.73 20 TRP B CA 1
ATOM 1449 C C . TRP B 1 18 ? 42.346 38.018 25.281 1.00 22.26 20 TRP B C 1
ATOM 1450 O O . TRP B 1 18 ? 41.776 38.696 26.141 1.00 24.16 20 TRP B O 1
ATOM 1461 N N . LEU B 1 19 ? 42.686 38.492 24.093 1.00 18.81 21 LEU B N 1
ATOM 1462 C CA . LEU B 1 19 ? 42.415 39.877 23.748 1.00 22.86 21 LEU B CA 1
ATOM 1463 C C . LEU B 1 19 ? 41.771 39.976 22.368 1.00 21.28 21 LEU B C 1
ATOM 1464 O O . LEU B 1 19 ? 42.200 39.320 21.421 1.00 21.26 21 LEU B O 1
ATOM 1469 N N . SER B 1 20 ? 40.731 40.793 22.260 1.00 17.22 22 SER B N 1
ATOM 1470 C CA . SER B 1 20 ? 40.017 40.950 21.009 1.00 19.35 22 SER B CA 1
ATOM 1471 C C . SER B 1 20 ? 40.937 41.481 19.909 1.00 21.00 22 SER B C 1
ATOM 1472 O O . SER B 1 20 ? 41.553 42.538 20.073 1.00 21.64 22 SER B O 1
ATOM 1475 N N . ASP B 1 21 ? 41.016 40.733 18.803 1.00 19.16 23 ASP B N 1
ATOM 1476 C CA . ASP B 1 21 ? 41.776 41.124 17.615 1.00 20.60 23 ASP B CA 1
ATOM 1477 C C . ASP B 1 21 ? 41.111 40.424 16.421 1.00 22.12 23 ASP B C 1
ATOM 1478 O O . ASP B 1 21 ? 41.154 39.208 16.331 1.00 25.34 23 ASP B O 1
ATOM 1483 N N . PRO B 1 22 ? 40.462 41.186 15.523 1.00 24.20 24 PRO B N 1
ATOM 1484 C CA . PRO B 1 22 ? 40.260 42.641 15.575 1.00 22.36 24 PRO B CA 1
ATOM 1485 C C . PRO B 1 22 ? 39.258 43.014 16.680 1.00 20.72 24 PRO B C 1
ATOM 1486 O O . PRO B 1 22 ? 38.834 42.137 17.425 1.00 24.45 24 PRO B O 1
ATOM 1490 N N . PRO B 1 23 ? 38.866 44.292 16.778 1.00 22.27 25 PRO B N 1
ATOM 1491 C CA . PRO B 1 23 ? 37.896 44.614 17.823 1.00 21.68 25 PRO B CA 1
ATOM 1492 C C . PRO B 1 23 ? 36.596 43.825 17.720 1.00 21.49 25 PRO B C 1
ATOM 1493 O O . PRO B 1 23 ? 36.206 43.418 16.630 1.00 25.68 25 PRO B O 1
ATOM 1497 N N . GLY B 1 24 ? 35.937 43.624 18.857 1.00 20.66 26 GLY B N 1
ATOM 1498 C CA . GLY B 1 24 ? 34.635 42.990 18.867 1.00 19.24 26 GLY B CA 1
ATOM 1499 C C . GLY B 1 24 ? 33.667 43.832 18.059 1.00 21.02 26 GLY B C 1
ATOM 1500 O O . GLY B 1 24 ? 33.841 45.042 17.923 1.00 19.27 26 GLY B O 1
ATOM 1501 N N . ALA B 1 25 ? 32.639 43.182 17.525 1.00 19.12 27 ALA B N 1
ATOM 1502 C CA . ALA B 1 25 ? 31.602 43.856 16.762 1.00 19.95 27 ALA B CA 1
ATOM 1503 C C . ALA B 1 25 ? 30.287 43.761 17.505 1.00 19.30 27 ALA B C 1
ATOM 1504 O O . ALA B 1 25 ? 29.825 42.675 17.801 1.00 21.15 27 ALA B O 1
ATOM 1506 N N . GLY B 1 26 ? 29.697 44.911 17.813 1.00 20.43 28 GLY B N 1
ATOM 1507 C CA . GLY B 1 26 ? 28.411 44.950 18.486 1.00 19.86 28 GLY B CA 1
ATOM 1508 C C . GLY B 1 26 ? 27.320 45.473 17.573 1.00 20.81 28 GLY B C 1
ATOM 1509 O O . GLY B 1 26 ? 27.531 46.411 16.812 1.00 21.36 28 GLY B O 1
ATOM 1510 N N . THR B 1 27 ? 26.150 44.861 17.660 1.00 19.80 29 THR B N 1
ATOM 1511 C CA . THR B 1 27 ? 25.036 45.183 16.774 1.00 22.44 29 THR B CA 1
ATOM 1512 C C . THR B 1 27 ? 23.714 44.827 17.439 1.00 23.65 29 THR B C 1
ATOM 1513 O O . THR B 1 27 ? 23.665 44.061 18.404 1.00 22.22 29 THR B O 1
ATOM 1517 N N . TYR B 1 28 ? 22.633 45.366 16.893 1.00 18.76 30 TYR B N 1
ATOM 1518 C CA . TYR B 1 28 ? 21.286 44.948 17.268 1.00 2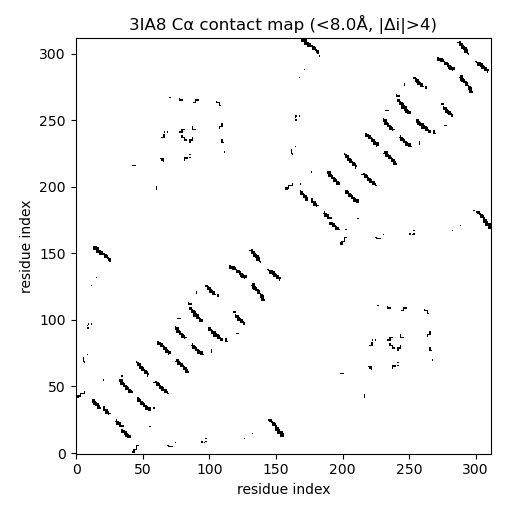0.87 30 TYR B CA 1
ATOM 1519 C C . TYR B 1 28 ? 20.362 45.699 16.323 1.00 20.08 30 TYR B C 1
ATOM 1520 O O . TYR B 1 28 ? 20.744 46.730 15.789 1.00 18.30 30 TYR B O 1
ATOM 1529 N N . PRO B 1 29 ? 19.168 45.161 16.076 1.00 20.75 31 PRO B N 1
ATOM 1530 C CA . PRO B 1 29 ? 18.326 45.854 15.095 1.00 24.09 31 PRO B CA 1
ATOM 1531 C C . PRO B 1 29 ? 17.986 47.281 15.527 1.00 25.70 31 PRO B C 1
ATOM 1532 O O . PRO B 1 29 ? 17.647 48.104 14.677 1.00 27.53 31 PRO B O 1
ATOM 1536 N N . THR B 1 30 ? 18.123 47.577 16.818 1.00 22.38 32 THR B N 1
ATOM 1537 C CA . THR B 1 30 ? 17.827 48.914 17.358 1.00 21.60 32 THR B CA 1
ATOM 1538 C C . THR B 1 30 ? 19.055 49.794 17.550 1.00 23.96 32 THR B C 1
ATOM 1539 O O . THR B 1 30 ? 18.939 50.925 18.032 1.00 23.17 32 THR B O 1
ATOM 1543 N N . LEU B 1 31 ? 20.232 49.291 17.184 1.00 21.58 33 LEU B N 1
ATOM 1544 C CA . LEU B 1 31 ? 21.482 49.983 17.505 1.00 24.29 33 LEU B CA 1
ATOM 1545 C C . LEU B 1 31 ? 22.313 50.326 16.279 1.00 25.73 33 LEU B C 1
ATOM 1546 O O . LEU B 1 31 ? 22.302 49.591 15.297 1.00 24.34 33 LEU B O 1
ATOM 1551 N N . GLN B 1 32 ? 23.057 51.427 16.347 1.00 22.00 34 GLN B N 1
ATOM 1552 C CA . GLN B 1 32 ? 24.085 51.686 15.342 1.00 25.14 34 GLN B CA 1
ATOM 1553 C C . GLN B 1 32 ? 25.249 50.731 15.608 1.00 24.58 34 GLN B C 1
ATOM 1554 O O . GLN B 1 32 ? 25.611 50.528 16.760 1.00 26.06 34 GLN B O 1
ATOM 1560 N N . PRO B 1 33 ? 25.839 50.131 14.557 1.00 25.41 35 PRO B N 1
ATOM 1561 C CA . PRO B 1 33 ? 26.940 49.196 14.841 1.00 22.82 35 PRO B CA 1
ATOM 1562 C C . PRO B 1 33 ? 28.119 49.890 15.525 1.00 21.99 35 PRO B C 1
ATOM 1563 O O . PRO B 1 33 ? 28.446 51.050 15.268 1.00 23.27 35 PRO B O 1
ATOM 1567 N N . PHE B 1 34 ? 28.770 49.157 16.409 1.00 21.35 36 PHE B N 1
ATOM 1568 C CA . PHE B 1 34 ? 29.860 49.734 17.175 1.00 23.22 36 PHE B CA 1
ATOM 1569 C C . PHE B 1 34 ? 30.943 48.692 17.323 1.00 23.97 36 PHE B C 1
ATOM 1570 O O . PHE B 1 34 ? 30.720 47.525 17.026 1.00 20.42 36 PHE B O 1
ATOM 1578 N N . GLN B 1 35 ? 32.125 49.125 17.745 1.00 21.11 37 GLN B N 1
ATOM 1579 C CA . GLN B 1 35 ? 33.202 48.183 18.023 1.00 23.48 37 GLN B CA 1
ATOM 1580 C C . GLN B 1 35 ? 33.651 48.348 19.470 1.00 21.53 37 GLN B C 1
ATOM 1581 O O . GLN B 1 35 ? 33.363 49.373 20.113 1.00 21.35 37 GLN B O 1
ATOM 1587 N N . TYR B 1 36 ? 34.342 47.338 19.982 1.00 19.11 38 TYR B N 1
ATOM 1588 C CA . TYR B 1 36 ? 34.840 47.383 21.346 1.00 19.40 38 TYR B CA 1
ATOM 1589 C C . TYR B 1 36 ? 36.080 46.518 21.501 1.00 17.59 38 TYR B C 1
ATOM 1590 O O . TYR B 1 36 ? 36.285 45.565 20.749 1.00 22.27 38 TYR B O 1
ATOM 1599 N N . LEU B 1 37 ? 36.910 46.864 22.481 1.00 15.62 39 LEU B N 1
ATOM 1600 C CA . LEU B 1 37 ? 38.037 46.027 22.843 1.00 16.19 39 LEU B CA 1
ATOM 1601 C C . LEU B 1 37 ? 37.567 45.181 24.013 1.00 15.81 39 LEU B C 1
ATOM 1602 O O . LEU B 1 37 ? 36.770 45.644 24.829 1.00 17.77 39 LEU B O 1
ATOM 1607 N N . GLU B 1 38 ? 38.039 43.945 24.095 1.00 17.60 40 GLU B N 1
ATOM 1608 C CA . GLU B 1 38 ? 37.671 43.081 25.209 1.00 16.34 40 GLU B CA 1
ATOM 1609 C C . GLU B 1 38 ? 38.855 42.241 25.682 1.00 21.55 40 GLU B C 1
ATOM 1610 O O . GLU B 1 38 ? 39.599 41.669 24.879 1.00 20.38 40 GLU B O 1
ATOM 1616 N N . GLU B 1 39 ? 39.030 42.191 26.996 1.00 15.91 41 GLU B N 1
ATOM 1617 C CA . GLU B 1 39 ? 40.030 41.334 27.619 1.00 19.05 41 GLU B CA 1
ATOM 1618 C C . GLU B 1 39 ? 39.284 40.224 28.329 1.00 21.23 41 GLU B C 1
ATOM 1619 O O . GLU B 1 39 ? 38.383 40.477 29.145 1.00 20.05 41 GLU B O 1
ATOM 1625 N N . VAL B 1 40 ? 39.666 38.995 28.024 1.00 19.98 42 VAL B N 1
ATOM 1626 C CA . VAL B 1 40 ? 38.963 37.832 28.537 1.00 18.63 42 VAL B CA 1
ATOM 1627 C C . VAL B 1 40 ? 39.945 36.977 29.331 1.00 22.71 42 VAL B C 1
ATOM 1628 O O . VAL B 1 40 ? 40.951 36.524 28.796 1.00 22.06 42 VAL B O 1
ATOM 1632 N N . HIS B 1 41 ? 39.669 36.769 30.612 1.00 18.50 43 HIS B N 1
ATOM 1633 C CA A HIS B 1 41 ? 40.557 35.945 31.434 0.56 18.59 43 HIS B CA 1
ATOM 1634 C CA B HIS B 1 41 ? 40.547 35.976 31.473 0.44 18.61 43 HIS B CA 1
ATOM 1635 C C . HIS B 1 41 ? 39.818 34.717 31.917 1.00 17.54 43 HIS B C 1
ATOM 1636 O O . HIS B 1 41 ? 38.852 34.802 32.672 1.00 19.03 43 HIS B O 1
ATOM 1649 N N . ILE B 1 42 ? 40.272 33.562 31.449 1.00 18.32 44 ILE B N 1
ATOM 1650 C CA . ILE B 1 42 ? 39.623 32.302 31.785 1.00 16.59 44 ILE B CA 1
ATOM 1651 C C . ILE B 1 42 ? 40.664 31.420 32.462 1.00 24.57 44 ILE B C 1
ATOM 1652 O O . ILE B 1 42 ? 41.729 31.153 31.880 1.00 19.65 44 ILE B O 1
ATOM 1657 N N . SER B 1 43 ? 40.376 30.998 33.691 1.00 17.47 45 SER B N 1
ATOM 1658 C CA . SER B 1 43 ? 41.394 30.398 34.553 1.00 16.37 45 SER B CA 1
ATOM 1659 C C . SER B 1 43 ? 40.784 29.283 35.369 1.00 14.11 45 SER B C 1
ATOM 1660 O O . SER B 1 43 ? 39.594 29.027 35.277 1.00 17.99 45 SER B O 1
ATOM 1663 N N . HIS B 1 44 ? 41.604 28.582 36.148 1.00 18.97 46 HIS B N 1
ATOM 1664 C CA . HIS B 1 44 ? 41.072 27.617 37.094 1.00 17.41 46 HIS B CA 1
ATOM 1665 C C . HIS B 1 44 ? 41.983 27.607 38.320 1.00 19.57 46 HIS B C 1
ATOM 1666 O O . HIS B 1 44 ? 43.128 28.053 38.236 1.00 18.65 46 HIS B O 1
ATOM 1673 N N . VAL B 1 45 ? 41.478 27.107 39.448 1.00 18.22 47 VAL B N 1
ATOM 1674 C CA . VAL B 1 45 ? 42.285 26.994 40.661 1.00 18.31 47 VAL B CA 1
ATOM 1675 C C . VAL B 1 45 ? 42.151 25.567 41.192 1.00 24.07 47 VAL B C 1
ATOM 1676 O O . VAL B 1 45 ? 42.170 25.325 42.398 1.00 21.43 47 VAL B O 1
ATOM 1680 N N . GLY B 1 46 ? 42.003 24.615 40.271 1.00 21.22 48 GLY B N 1
ATOM 1681 C CA . GLY B 1 46 ? 41.961 23.218 40.636 1.00 20.22 48 GLY B CA 1
ATOM 1682 C C . GLY B 1 46 ? 40.586 22.709 40.989 1.00 18.91 48 GLY B C 1
ATOM 1683 O O . GLY B 1 46 ? 40.435 21.540 41.309 1.00 20.85 48 GLY B O 1
ATOM 1684 N N . GLN B 1 47 ? 39.571 23.572 40.939 1.00 19.44 49 GLN B N 1
ATOM 1685 C CA . GLN B 1 47 ? 38.207 23.119 41.183 1.00 16.74 49 GLN B CA 1
ATOM 1686 C C . GLN B 1 47 ? 37.605 22.564 39.884 1.00 19.24 49 GLN B C 1
ATOM 1687 O O . GLN B 1 47 ? 38.176 22.749 38.805 1.00 19.49 49 GLN B O 1
ATOM 1693 N N . PRO B 1 48 ? 36.452 21.888 39.968 1.00 18.53 50 PRO B N 1
ATOM 1694 C CA . PRO B 1 48 ? 35.935 21.339 38.699 1.00 19.81 50 PRO B CA 1
ATOM 1695 C C . PRO B 1 48 ? 35.225 22.348 37.812 1.00 25.12 50 PRO B C 1
ATOM 1696 O O . PRO B 1 48 ? 34.123 22.081 37.340 1.00 18.18 50 PRO B O 1
ATOM 1708 N N . LEU B 1 50 ? 35.779 26.403 35.433 1.00 18.73 52 LEU B N 1
ATOM 1709 C CA . LEU B 1 50 ? 36.619 27.502 35.014 1.00 17.77 52 LEU B CA 1
ATOM 1710 C C . LEU B 1 50 ? 36.087 28.777 35.648 1.00 17.44 52 LEU B C 1
ATOM 1711 O O . LEU B 1 50 ? 34.898 28.897 35.927 1.00 18.41 52 LEU B O 1
ATOM 1716 N N . ASN B 1 51 ? 36.979 29.720 35.893 1.00 17.79 53 ASN B N 1
ATOM 1717 C CA . ASN B 1 51 ? 36.566 31.016 36.405 1.00 13.09 53 ASN B CA 1
ATOM 1718 C C . ASN B 1 51 ? 36.791 31.989 35.271 1.00 17.96 53 ASN B C 1
ATOM 1719 O O . ASN B 1 51 ? 37.770 31.839 34.527 1.00 16.80 53 ASN B O 1
ATOM 1724 N N . PHE B 1 52 ? 35.917 32.986 35.118 1.00 16.03 54 PHE B N 1
ATOM 1725 C CA . PHE B 1 52 ? 36.133 33.949 34.031 1.00 13.33 54 PHE B CA 1
ATOM 1726 C C . PHE B 1 52 ? 35.812 35.393 34.414 1.00 17.11 54 PHE B C 1
ATOM 1727 O O . PHE B 1 52 ? 34.989 35.656 35.290 1.00 13.94 54 PHE B O 1
ATOM 1735 N N . SER B 1 53 ? 36.516 36.306 33.754 1.00 17.10 55 SER B N 1
ATOM 1736 C CA A SER B 1 53 ? 36.171 37.722 33.765 0.53 15.27 55 SER B CA 1
ATOM 1737 C CA B SER B 1 53 ? 36.169 37.724 33.764 0.47 15.27 55 SER B CA 1
ATOM 1738 C C . SER B 1 53 ? 36.327 38.233 32.338 1.00 17.13 55 SER B C 1
ATOM 1739 O O . SER B 1 53 ? 37.368 38.003 31.701 1.00 16.82 55 SER B O 1
ATOM 1744 N N . PHE B 1 54 ? 35.285 38.899 31.828 1.00 17.02 56 PHE B N 1
ATOM 1745 C CA . PHE B 1 54 ? 35.279 39.470 30.486 1.00 14.67 56 PHE B CA 1
ATOM 1746 C C . PHE B 1 54 ? 35.125 40.981 30.659 1.00 17.76 56 PHE B C 1
ATOM 1747 O O . PHE B 1 54 ? 34.089 41.429 31.131 1.00 15.43 56 PHE B O 1
ATOM 1755 N N . ASN B 1 55 ? 36.125 41.764 30.260 1.00 16.94 57 ASN B N 1
ATOM 1756 C CA . ASN B 1 55 ? 36.085 43.215 30.454 1.00 19.06 57 ASN B CA 1
ATOM 1757 C C . ASN B 1 55 ? 36.220 43.970 29.127 1.00 17.41 57 ASN B C 1
ATOM 1758 O O . ASN B 1 55 ? 37.213 43.814 28.433 1.00 19.10 57 ASN B O 1
ATOM 1763 N N . SER B 1 56 ? 35.221 44.786 28.787 1.00 17.07 58 SER B N 1
ATOM 1764 C CA A SER B 1 56 ? 35.202 45.531 27.524 0.52 18.38 58 SER B CA 1
ATOM 1765 C CA B SER B 1 56 ? 35.232 45.519 27.521 0.48 18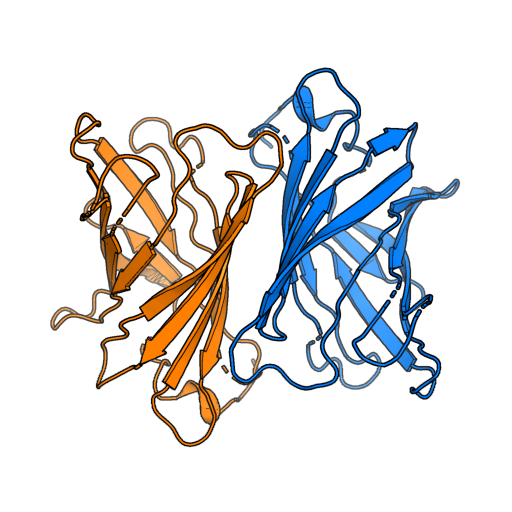.38 58 SER B CA 1
ATOM 1766 C C . SER B 1 56 ? 35.540 47.002 27.710 1.00 18.19 58 SER B C 1
ATOM 1767 O O . SER B 1 56 ? 35.287 47.568 28.763 1.00 19.12 58 SER B O 1
ATOM 1772 N N . PHE B 1 57 ? 36.091 47.620 26.664 1.00 17.93 59 PHE B N 1
ATOM 1773 C CA . PHE B 1 57 ? 36.555 48.990 26.721 1.00 18.23 59 PHE B CA 1
ATOM 1774 C C . PHE B 1 57 ? 36.266 49.696 25.394 1.00 22.21 59 PHE B C 1
ATOM 1775 O O . PHE B 1 57 ? 36.262 49.074 24.331 1.00 21.62 59 PHE B O 1
ATOM 1783 N N . HIS B 1 58 ? 36.033 50.999 25.456 1.00 17.18 60 HIS B N 1
ATOM 1784 C CA . HIS B 1 58 ? 35.876 51.799 24.244 1.00 22.17 60 HIS B CA 1
ATOM 1785 C C . HIS B 1 58 ? 37.201 51.811 23.468 1.00 25.66 60 HIS B C 1
ATOM 1786 O O . HIS B 1 58 ? 38.263 52.021 24.061 1.00 24.92 60 HIS B O 1
ATOM 1793 N N . PRO B 1 59 ? 37.154 51.573 22.143 1.00 24.57 61 PRO B N 1
ATOM 1794 C CA . PRO B 1 59 ? 38.392 51.504 21.356 1.00 24.78 61 PRO B CA 1
ATOM 1795 C C . PRO B 1 59 ? 39.180 52.815 21.304 1.00 29.72 61 PRO B C 1
ATOM 1796 O O . PRO B 1 59 ? 40.398 52.774 21.161 1.00 32.37 61 PRO B O 1
ATOM 1800 N N . ASP B 1 60 ? 38.505 53.952 21.410 1.00 21.83 62 ASP B N 1
ATOM 1801 C CA . ASP B 1 60 ? 39.170 55.239 21.218 1.00 27.57 62 ASP B CA 1
ATOM 1802 C C . ASP B 1 60 ? 39.710 55.828 22.514 1.00 28.70 62 ASP B C 1
ATOM 1803 O O . ASP B 1 60 ? 40.748 56.483 22.516 1.00 28.02 62 ASP B O 1
ATOM 1808 N N . THR B 1 61 ? 38.985 55.613 23.608 1.00 24.21 63 THR B N 1
ATOM 1809 C CA . THR B 1 61 ? 39.312 56.226 24.890 1.00 28.99 63 THR B CA 1
ATOM 1810 C C . THR B 1 61 ? 39.779 55.201 25.941 1.00 28.57 63 THR B C 1
ATOM 1811 O O . THR B 1 61 ? 40.398 55.558 26.945 1.00 30.30 63 THR B O 1
ATOM 1815 N N . ARG B 1 62 ? 39.484 53.927 25.699 1.00 23.54 64 ARG B N 1
ATOM 1816 C CA . ARG B 1 62 ? 39.699 52.854 26.673 1.00 28.91 64 ARG B CA 1
ATOM 1817 C C . ARG B 1 62 ? 38.857 52.989 27.933 1.00 23.11 64 ARG B C 1
ATOM 1818 O O . ARG B 1 62 ? 39.133 52.358 28.958 1.00 27.09 64 ARG B O 1
ATOM 1826 N N . LYS B 1 63 ? 37.806 53.784 27.850 1.00 22.48 65 LYS B N 1
ATOM 1827 C CA . LYS B 1 63 ? 36.856 53.839 28.949 1.00 24.06 65 LYS B CA 1
ATOM 1828 C C . LYS B 1 63 ? 36.200 52.469 29.152 1.00 24.48 65 LYS B C 1
ATOM 1829 O O . LYS B 1 63 ? 35.748 51.842 28.192 1.00 21.98 65 LYS B O 1
ATOM 1835 N N . PRO B 1 64 ? 36.146 51.998 30.409 1.00 24.25 66 PRO B N 1
ATOM 1836 C CA . PRO B 1 64 ? 35.485 50.729 30.721 1.00 18.90 66 PRO B CA 1
ATOM 1837 C C . PRO B 1 64 ? 34.037 50.723 30.263 1.00 21.41 66 PRO B C 1
ATOM 1838 O O . PRO B 1 64 ? 33.325 51.713 30.426 1.00 20.63 66 PRO B O 1
ATOM 1850 N N . HIS B 1 66 ? 31.082 47.318 29.208 1.00 16.15 68 HIS B N 1
ATOM 1851 C CA . HIS B 1 66 ? 30.497 46.114 29.809 1.00 18.88 68 HIS B CA 1
ATOM 1852 C C . HIS B 1 66 ? 31.547 45.304 30.588 1.00 16.75 68 HIS B C 1
ATOM 1853 O O . HIS B 1 66 ? 32.692 45.187 30.147 1.00 19.03 68 HIS B O 1
ATOM 1860 N N . ARG B 1 67 ? 31.141 44.712 31.718 1.00 13.03 69 ARG B N 1
ATOM 1861 C CA . ARG B 1 67 ? 31.999 43.827 32.491 1.00 13.25 69 ARG B CA 1
ATOM 1862 C C . ARG B 1 67 ? 31.140 42.697 33.028 1.00 14.31 69 ARG B C 1
ATOM 1863 O O . ARG B 1 67 ? 30.014 42.926 33.467 1.00 16.47 69 ARG B O 1
ATOM 1871 N N . GLU B 1 68 ? 31.658 41.481 32.974 1.00 17.08 70 GLU B N 1
ATOM 1872 C CA . GLU B 1 68 ? 30.984 40.376 33.629 1.00 15.09 70 GLU B CA 1
ATOM 1873 C C . GLU B 1 68 ? 31.987 39.370 34.194 1.00 15.05 70 GLU B C 1
ATOM 1874 O O . GLU B 1 68 ? 33.172 39.360 33.823 1.00 15.48 70 GLU B O 1
ATOM 1880 N N . CYS B 1 69 ? 31.531 38.531 35.110 1.00 12.95 71 CYS B N 1
ATOM 1881 C CA . CYS B 1 69 ? 32.431 37.546 35.708 1.00 13.00 71 CYS B CA 1
ATOM 1882 C C . CYS B 1 69 ? 31.586 36.388 36.161 1.00 17.17 71 CYS B C 1
ATOM 1883 O O . CYS B 1 69 ? 30.403 36.562 36.373 1.00 15.72 71 CYS B O 1
ATOM 1886 N N . GLY B 1 70 ? 32.176 35.212 36.338 1.00 14.16 72 GLY B N 1
ATOM 1887 C CA . GLY B 1 70 ? 31.378 34.073 36.777 1.00 12.08 72 GLY B CA 1
ATOM 1888 C C . GLY B 1 70 ? 32.146 32.785 36.601 1.00 16.93 72 GLY B C 1
ATOM 1889 O O . GLY B 1 70 ? 33.384 32.781 36.713 1.00 15.94 72 GLY B O 1
ATOM 1890 N N . PHE B 1 71 ? 31.417 31.698 36.357 1.00 13.03 73 PHE B N 1
ATOM 1891 C CA . PHE B 1 71 ? 31.991 30.343 36.447 1.00 15.56 73 PHE B CA 1
ATOM 1892 C C . PHE B 1 71 ? 31.405 29.481 35.361 1.00 15.51 73 PHE B C 1
ATOM 1893 O O . PHE B 1 71 ? 30.264 29.685 34.989 1.00 17.13 73 PHE B O 1
ATOM 1901 N N . ILE B 1 72 ? 32.191 28.515 34.873 1.00 18.52 74 ILE B N 1
ATOM 1902 C CA . ILE B 1 72 ? 31.729 27.570 33.849 1.00 17.48 74 ILE B CA 1
ATOM 1903 C C . ILE B 1 72 ? 31.986 26.166 34.393 1.00 21.14 74 ILE B C 1
ATOM 1904 O O . ILE B 1 72 ? 33.141 25.793 34.603 1.00 21.60 74 ILE B O 1
ATOM 1909 N N . ARG B 1 73 ? 30.915 25.426 34.669 1.00 19.67 75 ARG B N 1
ATOM 1910 C CA . ARG B 1 73 ? 31.002 24.112 35.331 1.00 22.74 75 ARG B CA 1
ATOM 1911 C C . ARG B 1 73 ? 30.578 23.005 34.371 1.00 21.60 75 ARG B C 1
ATOM 1912 O O . ARG B 1 73 ? 29.662 23.202 33.600 1.00 20.47 75 ARG B O 1
ATOM 1920 N N . LEU B 1 74 ? 31.251 21.856 34.426 1.00 26.51 76 LEU B N 1
ATOM 1921 C CA . LEU B 1 74 ? 30.899 20.677 33.624 1.00 26.31 76 LEU B CA 1
ATOM 1922 C C . LEU B 1 74 ? 30.166 19.704 34.518 1.00 25.00 76 LEU B C 1
ATOM 1923 O O . LEU B 1 74 ? 30.582 19.484 35.649 1.00 27.09 76 LEU B O 1
ATOM 1928 N N . LYS B 1 75 ? 29.101 19.090 34.017 1.00 23.73 77 LYS B N 1
ATOM 1929 C CA . LYS B 1 75 ? 28.463 18.005 34.747 1.00 24.10 77 LYS B CA 1
ATOM 1930 C C . LYS B 1 75 ? 29.355 16.784 34.589 1.00 27.14 77 LYS B C 1
ATOM 1931 O O . LYS B 1 75 ? 29.657 16.376 33.466 1.00 25.84 77 LYS B O 1
ATOM 1937 N N . PRO B 1 76 ? 29.811 16.211 35.708 1.00 26.46 78 PRO B N 1
ATOM 1938 C CA . PRO B 1 76 ? 30.830 15.159 35.608 1.00 25.72 78 PRO B CA 1
ATOM 1939 C C . PRO B 1 76 ? 30.357 14.006 34.715 1.00 30.30 78 PRO B C 1
ATOM 1940 O O . PRO B 1 76 ? 29.162 13.666 34.722 1.00 24.67 78 PRO B O 1
ATOM 1944 N N . ASP B 1 77 ? 31.278 13.469 33.917 1.00 26.81 79 ASP B N 1
ATOM 1945 C CA . ASP B 1 77 ? 31.014 12.330 33.028 1.00 29.66 79 ASP B CA 1
ATOM 1946 C C . ASP B 1 77 ? 30.006 12.624 31.914 1.00 30.88 79 ASP B C 1
ATOM 1947 O O . ASP B 1 77 ? 29.314 11.719 31.438 1.00 28.83 79 ASP B O 1
ATOM 1952 N N . THR B 1 78 ? 29.930 13.891 31.504 1.00 25.99 80 THR B N 1
ATOM 1953 C CA . THR B 1 78 ? 29.055 14.296 30.415 1.00 26.23 80 THR B CA 1
ATOM 1954 C C . THR B 1 78 ? 29.721 15.443 29.668 1.00 25.26 80 THR B C 1
ATOM 1955 O O . THR B 1 78 ? 30.727 15.995 30.129 1.00 24.48 80 THR B O 1
ATOM 1959 N N . ASN B 1 79 ? 29.136 15.823 28.540 1.00 28.86 81 ASN B N 1
ATOM 1960 C CA . ASN B 1 79 ? 29.561 17.040 27.858 1.00 28.20 81 ASN B CA 1
ATOM 1961 C C . ASN B 1 79 ? 28.647 18.209 28.195 1.00 25.96 81 ASN B C 1
ATOM 1962 O O . ASN B 1 79 ? 28.659 19.212 27.496 1.00 22.51 81 ASN B O 1
ATOM 1967 N N . LYS B 1 80 ? 27.837 18.060 29.243 1.00 23.89 82 LYS B N 1
ATOM 1968 C CA . LYS B 1 80 ? 26.883 19.100 29.616 1.00 21.36 82 LYS B CA 1
ATOM 1969 C C . LYS B 1 80 ? 27.570 20.195 30.431 1.00 24.45 82 LYS B C 1
ATOM 1970 O O . LYS B 1 80 ? 28.389 19.914 31.304 1.00 23.44 82 LYS B O 1
ATOM 1976 N N . VAL B 1 81 ? 27.246 21.444 30.136 1.00 19.53 83 VAL B N 1
ATOM 1977 C CA . VAL B 1 81 ? 27.970 22.555 30.733 1.00 17.79 83 VAL B CA 1
ATOM 1978 C C . VAL B 1 81 ? 26.989 23.584 31.273 1.00 19.31 83 VAL B C 1
ATOM 1979 O O . VAL B 1 81 ? 25.924 23.795 30.700 1.00 20.66 83 VAL B O 1
ATOM 1983 N N . ALA B 1 82 ? 27.341 24.217 32.394 1.00 17.85 84 ALA B N 1
ATOM 1984 C CA . ALA B 1 82 ? 26.514 25.276 32.952 1.00 18.07 84 ALA B CA 1
ATOM 1985 C C . ALA B 1 82 ? 27.387 26.497 33.167 1.00 21.30 84 ALA B C 1
ATOM 1986 O O . ALA B 1 82 ? 28.526 26.382 33.603 1.00 18.98 84 ALA B O 1
ATOM 1988 N N . PHE B 1 83 ? 26.833 27.657 32.846 1.00 18.05 85 PHE B N 1
ATOM 1989 C CA . PHE B 1 83 ? 27.555 28.911 32.851 1.00 16.33 85 PHE B CA 1
ATOM 1990 C C . PHE B 1 83 ? 26.767 29.886 33.740 1.00 18.31 85 PHE B C 1
ATOM 1991 O O . PHE B 1 83 ? 25.553 30.002 33.609 1.00 17.34 85 PHE B O 1
ATOM 1999 N N . VAL B 1 84 ? 27.444 30.552 34.674 1.00 15.62 86 VAL B N 1
ATOM 2000 C CA . VAL B 1 84 ? 26.783 31.552 35.504 1.00 14.81 86 VAL B CA 1
ATOM 2001 C C . VAL B 1 84 ? 27.579 32.847 35.391 1.00 16.67 86 VAL B C 1
ATOM 2002 O O . VAL B 1 84 ? 28.813 32.845 35.392 1.00 16.89 86 VAL B O 1
ATOM 2006 N N . SER B 1 85 ? 26.852 33.944 35.287 1.00 15.41 87 SER B N 1
ATOM 2007 C CA . SER B 1 85 ? 27.466 35.240 35.084 1.00 12.64 87 SER B CA 1
ATOM 2008 C C . SER B 1 85 ? 26.763 36.327 35.887 1.00 13.29 87 SER B C 1
ATOM 2009 O O . SER B 1 85 ? 25.540 36.314 36.013 1.00 15.72 87 SER B O 1
ATOM 2012 N N . ALA B 1 86 ? 27.545 37.268 36.416 1.00 15.67 88 ALA B N 1
ATOM 2013 C CA . ALA B 1 86 ? 27.008 38.518 36.965 1.00 14.90 88 ALA B CA 1
ATOM 2014 C C . ALA B 1 86 ? 27.585 39.609 36.078 1.00 17.45 88 ALA B C 1
ATOM 2015 O O . ALA B 1 86 ? 28.769 39.562 35.749 1.00 15.70 88 ALA B O 1
ATOM 2017 N N . GLN B 1 87 ? 26.749 40.571 35.680 1.00 17.28 89 GLN B N 1
ATOM 2018 C CA . GLN B 1 87 ? 27.123 41.624 34.723 1.00 14.01 89 GLN B CA 1
ATOM 2019 C C . GLN B 1 87 ? 26.948 43.000 35.333 1.00 15.19 89 GLN B C 1
ATOM 2020 O O . GLN B 1 87 ? 26.056 43.204 36.164 1.00 16.58 89 GLN B O 1
ATOM 2026 N N . ASN B 1 88 ? 27.767 43.960 34.907 1.00 15.99 90 ASN B N 1
ATOM 2027 C CA . ASN B 1 88 ? 27.825 45.233 35.605 1.00 17.08 90 ASN B CA 1
ATOM 2028 C C . ASN B 1 88 ? 26.584 46.114 35.333 1.00 16.60 90 ASN B C 1
ATOM 2029 O O . ASN B 1 88 ? 26.416 47.174 35.925 1.00 17.19 90 ASN B O 1
ATOM 2034 N N . THR B 1 89 ? 25.721 45.644 34.445 1.00 17.50 91 THR B N 1
ATOM 2035 C CA . THR B 1 89 ? 24.419 46.251 34.218 1.00 18.16 91 THR B CA 1
ATOM 2036 C C . THR B 1 89 ? 23.459 45.958 35.388 1.00 22.20 91 THR B C 1
ATOM 2037 O O . THR B 1 89 ? 22.353 46.511 35.483 1.00 20.63 91 THR B O 1
ATOM 2041 N N . GLY B 1 90 ? 23.883 45.080 36.281 1.00 16.44 92 GLY B N 1
ATOM 2042 C CA . GLY B 1 90 ? 23.024 44.651 37.375 1.00 14.53 92 GLY B CA 1
ATOM 2043 C C . GLY B 1 90 ? 22.160 43.499 36.926 1.00 15.81 92 GLY B C 1
ATOM 2044 O O . GLY B 1 90 ? 21.030 43.357 37.358 1.00 16.44 92 GLY B O 1
ATOM 2045 N N . VAL B 1 91 ? 22.712 42.654 36.066 1.00 17.35 93 VAL B N 1
ATOM 2046 C CA . VAL B 1 91 ? 21.984 41.492 35.555 1.00 17.36 93 VAL B CA 1
ATOM 2047 C C . VAL B 1 91 ? 22.749 40.221 35.923 1.00 19.40 93 VAL B C 1
ATOM 2048 O O . VAL B 1 91 ? 23.982 40.203 35.861 1.00 16.82 93 VAL B O 1
ATOM 2052 N N . VAL B 1 92 ? 22.033 39.155 36.281 1.00 17.81 94 VAL B N 1
ATOM 2053 C CA . VAL B 1 92 ? 22.667 37.838 36.466 1.00 15.59 94 VAL B CA 1
ATOM 2054 C C . VAL B 1 92 ? 21.961 36.809 35.578 1.00 17.74 94 VAL B C 1
ATOM 2055 O O . VAL B 1 92 ? 20.784 36.972 35.267 1.00 16.59 94 VAL B O 1
ATOM 2059 N N . GLU B 1 93 ? 22.674 35.763 35.166 1.00 15.97 95 GLU B N 1
ATOM 2060 C CA . GLU B 1 93 ? 22.088 34.745 34.295 1.00 16.90 95 GLU B CA 1
ATOM 2061 C C . GLU B 1 93 ? 22.671 33.373 34.534 1.00 19.76 95 GLU B C 1
ATOM 2062 O O . GLU B 1 93 ? 23.792 33.241 35.046 1.00 15.63 95 GLU B O 1
ATOM 2068 N N . VAL B 1 94 ? 21.877 32.345 34.214 1.00 14.93 96 VAL B N 1
ATOM 2069 C CA . VAL B 1 94 ? 22.347 30.968 34.231 1.00 14.92 96 VAL B CA 1
ATOM 2070 C C . VAL B 1 94 ? 22.080 30.403 32.838 1.00 19.86 96 VAL B C 1
ATOM 2071 O O . VAL B 1 94 ? 20.950 30.457 32.341 1.00 18.86 96 VAL B O 1
ATOM 2075 N N . GLU B 1 95 ? 23.128 29.903 32.193 1.00 16.37 97 GLU B N 1
ATOM 2076 C CA . GLU B 1 95 ? 22.991 29.311 30.867 1.00 18.52 97 GLU B CA 1
ATOM 2077 C C . GLU B 1 95 ? 23.495 27.894 30.914 1.00 16.58 97 GLU B C 1
ATOM 2078 O O . GLU B 1 95 ? 24.430 27.596 31.636 1.00 18.94 97 GLU B O 1
ATOM 2084 N N . GLU B 1 96 ? 22.894 27.015 30.120 1.00 16.93 98 GLU B N 1
ATOM 2085 C CA . GLU B 1 96 ? 23.384 25.652 30.042 1.00 18.27 98 GLU B CA 1
ATOM 2086 C C . GLU B 1 96 ? 23.361 25.182 28.613 1.00 17.11 98 GLU B C 1
ATOM 2087 O O . GLU B 1 96 ? 22.653 25.741 27.779 1.00 16.86 98 GLU B O 1
ATOM 2093 N N . GLY B 1 97 ? 24.140 24.150 28.345 1.00 17.34 99 GLY B N 1
ATOM 2094 C CA . GLY B 1 97 ? 24.327 23.673 26.992 1.00 16.56 99 GLY B CA 1
ATOM 2095 C C . GLY B 1 97 ? 25.325 22.540 26.985 1.00 20.94 99 GLY B C 1
ATOM 2096 O O . GLY B 1 97 ? 25.386 21.752 27.938 1.00 21.05 99 GLY B O 1
ATOM 2097 N N . GLU B 1 98 ? 26.111 22.437 25.915 1.00 19.73 100 GLU B N 1
ATOM 2098 C CA . GLU B 1 98 ? 27.112 21.384 25.868 1.00 21.63 100 GLU B CA 1
ATOM 2099 C C . GLU B 1 98 ? 28.341 21.763 25.072 1.00 18.58 100 GLU B C 1
ATOM 2100 O O . GLU B 1 98 ? 28.344 22.747 24.309 1.00 19.78 100 GLU B O 1
ATOM 2106 N N . VAL B 1 99 ? 29.403 20.999 25.285 1.00 20.98 101 VAL B N 1
ATOM 2107 C CA . VAL B 1 99 ? 30.627 21.192 24.535 1.00 20.34 101 VAL B CA 1
ATOM 2108 C C . VAL B 1 99 ? 30.802 19.987 23.622 1.00 25.11 101 VAL B C 1
ATOM 2109 O O . VAL B 1 99 ? 30.653 18.846 24.048 1.00 21.01 101 VAL B O 1
ATOM 2113 N N . ASN B 1 100 ? 31.081 20.256 22.356 1.00 25.23 102 ASN B N 1
ATOM 2114 C CA . ASN B 1 100 ? 31.425 19.199 21.411 1.00 30.61 102 ASN B CA 1
ATOM 2115 C C . ASN B 1 100 ? 32.689 19.630 20.697 1.00 24.31 102 ASN B C 1
ATOM 2116 O O . ASN B 1 100 ? 32.707 20.666 20.046 1.00 23.50 102 ASN B O 1
ATOM 2121 N N . GLY B 1 101 ? 33.750 18.852 20.856 1.00 22.48 103 GLY B N 1
ATOM 2122 C CA . GLY B 1 101 ? 35.047 19.247 20.357 1.00 28.88 103 GLY B CA 1
ATOM 2123 C C . GLY B 1 101 ? 35.449 20.540 21.037 1.00 26.83 103 GLY B C 1
ATOM 2124 O O . GLY B 1 101 ? 35.338 20.674 22.258 1.00 28.57 103 GLY B O 1
ATOM 2125 N N . GLN B 1 102 ? 35.898 21.507 20.252 1.00 24.68 104 GLN B N 1
ATOM 2126 C CA . GLN B 1 102 ? 36.302 22.786 20.809 1.00 22.39 104 GLN B CA 1
ATOM 2127 C C . GLN B 1 102 ? 35.233 23.859 20.531 1.00 19.09 104 GLN B C 1
ATOM 2128 O O . GLN B 1 102 ? 35.547 24.970 20.103 1.00 21.64 104 GLN B O 1
ATOM 2134 N N . GLU B 1 103 ? 33.976 23.492 20.766 1.00 20.57 105 GLU B N 1
ATOM 2135 C CA . GLU B 1 103 ? 32.868 24.418 20.650 1.00 21.92 105 GLU B CA 1
ATOM 2136 C C . GLU B 1 103 ? 31.866 24.183 21.785 1.00 21.04 105 GLU B C 1
ATOM 2137 O O . GLU B 1 103 ? 31.436 23.051 22.030 1.00 22.34 105 GLU B O 1
ATOM 2143 N N . LEU B 1 104 ? 31.502 25.276 22.449 1.00 17.60 106 LEU B N 1
ATOM 2144 C CA . LEU B 1 104 ? 30.546 25.296 23.552 1.00 18.04 106 LEU B CA 1
ATOM 2145 C C . LEU B 1 104 ? 29.355 26.121 23.114 1.00 17.68 106 LEU B C 1
ATOM 2146 O O . LEU B 1 104 ? 29.519 27.233 22.619 1.00 21.15 106 LEU B O 1
ATOM 2151 N N . CYS B 1 105 ? 28.163 25.555 23.273 1.00 16.87 107 CYS B N 1
ATOM 2152 C CA A CYS B 1 105 ? 26.926 26.232 22.916 0.56 18.99 107 CYS B CA 1
ATOM 2153 C CA B CYS B 1 105 ? 26.924 26.223 22.908 0.44 19.00 107 CYS B CA 1
ATOM 2154 C C . CYS B 1 105 ? 26.017 26.224 24.127 1.00 18.51 107 CYS B C 1
ATOM 2155 O O . CYS B 1 105 ? 25.626 25.159 24.614 1.00 19.86 107 CYS B O 1
ATOM 2160 N N . ILE B 1 106 ? 25.690 27.410 24.625 1.00 16.54 108 ILE B N 1
ATOM 2161 C CA . ILE B 1 106 ? 24.862 27.513 25.834 1.00 15.87 108 ILE B CA 1
ATOM 2162 C C . ILE B 1 106 ? 23.726 28.513 25.629 1.00 17.81 108 ILE B C 1
ATOM 2163 O O . ILE B 1 106 ? 23.805 29.399 24.787 1.00 20.24 108 ILE B O 1
ATOM 2168 N N . ALA B 1 107 ? 22.656 28.343 26.393 1.00 17.29 109 ALA B N 1
ATOM 2169 C CA . ALA B 1 107 ? 21.510 29.245 26.323 1.00 19.06 109 ALA B CA 1
ATOM 2170 C C . ALA B 1 107 ? 20.960 29.463 27.722 1.00 17.77 109 ALA B C 1
ATOM 2171 O O . ALA B 1 107 ? 20.949 28.541 28.557 1.00 17.26 109 ALA B O 1
ATOM 2173 N N . SER B 1 108 ? 20.507 30.685 27.980 1.00 17.33 110 SER B N 1
ATOM 2174 C CA . SER B 1 108 ? 20.019 31.046 29.306 1.00 19.69 110 SER B CA 1
ATOM 2175 C C . SER B 1 108 ? 18.722 30.318 29.607 1.00 21.29 110 SER B C 1
ATOM 2176 O O . SER B 1 108 ? 17.901 30.102 28.703 1.00 21.55 110 SER B O 1
ATOM 2179 N N . HIS B 1 109 ? 18.543 29.918 30.863 1.00 21.53 111 HIS B N 1
ATOM 2180 C CA . HIS B 1 109 ? 17.220 29.517 31.318 1.00 17.24 111 HIS B CA 1
ATOM 2181 C C . HIS B 1 109 ? 16.674 30.410 32.418 1.00 19.53 111 HIS B C 1
ATOM 2182 O O . HIS B 1 109 ? 15.481 30.403 32.675 1.00 20.99 111 HIS B O 1
ATOM 2189 N N . SER B 1 110 ? 17.541 31.199 33.047 1.00 16.09 112 SER B N 1
ATOM 2190 C CA . SER B 1 110 ? 17.143 32.055 34.154 1.00 17.81 112 SER B CA 1
ATOM 2191 C C . SER B 1 110 ? 17.932 33.334 34.051 1.00 19.13 112 SER B C 1
ATOM 2192 O O . SER B 1 110 ? 19.154 33.305 33.856 1.00 20.32 112 SER B O 1
ATOM 2195 N N . ILE B 1 111 ? 17.230 34.449 34.159 1.00 17.82 113 ILE B N 1
ATOM 2196 C CA . ILE B 1 111 ? 17.830 35.769 34.150 1.00 19.10 113 ILE B CA 1
ATOM 2197 C C . ILE B 1 111 ? 17.150 36.582 35.242 1.00 22.42 113 ILE B C 1
ATOM 2198 O O . ILE B 1 111 ? 15.942 36.500 35.410 1.00 20.89 113 ILE B O 1
ATOM 2203 N N . ALA B 1 112 ? 17.922 37.360 35.995 1.00 16.37 114 ALA B N 1
ATOM 2204 C CA . ALA B 1 112 ? 17.348 38.240 37.011 1.00 20.98 114 ALA B CA 1
ATOM 2205 C C . ALA B 1 112 ? 18.118 39.549 37.005 1.00 17.25 114 ALA B C 1
ATOM 2206 O O . ALA B 1 112 ? 19.206 39.637 36.434 1.00 18.71 114 ALA B O 1
ATOM 2208 N N . ARG B 1 113 ? 17.551 40.576 37.618 1.00 16.54 115 ARG B N 1
ATOM 2209 C CA . ARG B 1 113 ? 18.108 41.912 37.479 1.00 18.61 115 ARG B CA 1
ATOM 2210 C C . ARG B 1 113 ? 17.762 42.784 38.665 1.00 18.99 115 ARG B C 1
ATOM 2211 O O . ARG B 1 113 ? 16.834 42.488 39.422 1.00 17.31 115 ARG B O 1
ATOM 2219 N N . ILE B 1 114 ? 18.540 43.851 38.823 1.00 18.08 116 ILE B N 1
ATOM 2220 C CA . ILE B 1 114 ? 18.294 44.832 39.854 1.00 17.02 116 ILE B CA 1
ATOM 2221 C C . ILE B 1 114 ? 17.075 45.675 39.480 1.00 20.05 116 ILE B C 1
ATOM 2222 O O . ILE B 1 114 ? 16.735 45.821 38.289 1.00 19.06 116 ILE B O 1
ATOM 2227 N N . SER B 1 115 ? 16.393 46.182 40.502 1.00 18.27 117 SER B N 1
ATOM 2228 C CA . SER B 1 115 ? 15.129 46.882 40.304 1.00 19.79 117 SER B CA 1
ATOM 2229 C C . SER B 1 115 ? 15.279 48.143 39.469 1.00 19.49 117 SER B C 1
ATOM 2230 O O . SER B 1 115 ? 14.315 48.588 38.864 1.00 27.16 117 SER B O 1
ATOM 2233 N N . PHE B 1 116 ? 16.471 48.734 39.428 1.00 18.73 118 PHE B N 1
ATOM 2234 C CA . PHE B 1 116 ? 16.671 49.922 38.594 1.00 21.56 118 PHE B CA 1
ATOM 2235 C C . PHE B 1 116 ? 17.521 49.691 37.353 1.00 20.14 118 PHE B C 1
ATOM 2236 O O . PHE B 1 116 ? 18.193 50.609 36.860 1.00 22.67 118 PHE B O 1
ATOM 2244 N N . ALA B 1 117 ? 17.480 48.464 36.846 1.00 21.05 119 ALA B N 1
ATOM 2245 C CA . ALA B 1 117 ? 18.240 48.109 35.659 1.00 22.91 119 ALA B CA 1
ATOM 2246 C C . ALA B 1 117 ? 17.671 48.918 34.495 1.00 26.56 119 ALA B C 1
ATOM 2247 O O . ALA B 1 117 ? 16.481 49.222 34.478 1.00 23.86 119 ALA B O 1
ATOM 2249 N N . LYS B 1 118 ? 18.523 49.266 33.536 1.00 29.15 120 LYS B N 1
ATOM 2250 C CA . LYS B 1 118 ? 18.102 50.062 32.387 1.00 26.55 120 LYS B CA 1
ATOM 2251 C C . LYS B 1 118 ? 17.297 49.234 31.384 1.00 26.74 120 LYS B C 1
ATOM 2252 O O . LYS B 1 118 ? 17.624 48.074 31.110 1.00 32.81 120 LYS B O 1
ATOM 2258 N N . GLU B 1 119 ? 16.245 49.832 30.837 1.00 31.11 121 GLU B N 1
ATOM 2259 C CA . GLU B 1 119 ? 15.449 49.183 29.802 1.00 28.41 121 GLU B CA 1
ATOM 2260 C C . GLU B 1 119 ? 16.051 49.438 28.415 1.00 32.21 121 GLU B C 1
ATOM 2261 O O . GLU B 1 119 ? 16.738 50.439 28.215 1.00 32.32 121 GLU B O 1
ATOM 2267 N N . PRO B 1 120 ? 15.812 48.525 27.456 1.00 31.72 122 PRO B N 1
ATOM 2268 C CA . PRO B 1 120 ? 14.992 47.320 27.573 1.00 27.50 122 PRO B CA 1
ATOM 2269 C C . PRO B 1 120 ? 15.746 46.188 28.263 1.00 28.56 122 PRO B C 1
ATOM 2270 O O . PRO B 1 120 ? 16.970 46.085 28.147 1.00 27.97 122 PRO B O 1
ATOM 2274 N N . HIS B 1 121 ? 15.004 45.325 28.940 1.00 24.41 123 HIS B N 1
ATOM 2275 C CA . HIS B 1 121 ? 15.604 44.198 29.642 1.00 25.02 123 HIS B CA 1
ATOM 2276 C C . HIS B 1 121 ? 15.841 43.031 28.726 1.00 26.97 123 HIS B C 1
ATOM 2277 O O . HIS B 1 121 ? 14.979 42.672 27.928 1.00 27.97 123 HIS B O 1
ATOM 2284 N N . VAL B 1 122 ? 17.008 42.413 28.875 1.00 27.27 124 VAL B N 1
ATOM 2285 C CA . VAL B 1 122 ? 17.307 41.188 28.160 1.00 24.34 124 VAL B CA 1
ATOM 2286 C C . VAL B 1 122 ? 16.454 40.051 28.755 1.00 29.72 124 VAL B C 1
ATOM 2287 O O . VAL B 1 122 ? 16.295 39.946 29.981 1.00 29.94 124 VAL B O 1
ATOM 2291 N N . GLU B 1 123 ? 15.876 39.224 27.888 1.00 25.72 125 GLU B N 1
ATOM 2292 C CA . GLU B 1 123 ? 14.980 38.148 28.325 1.00 27.54 125 GLU B CA 1
ATOM 2293 C C . GLU B 1 123 ? 15.558 36.758 28.083 1.00 30.54 125 GLU B C 1
ATOM 2294 O O . GLU B 1 123 ? 15.256 35.811 28.817 1.00 23.24 125 GLU B O 1
ATOM 2300 N N . GLN B 1 124 ? 16.353 36.629 27.030 1.00 22.77 126 GLN B N 1
ATOM 2301 C CA . GLN B 1 124 ? 16.978 35.361 26.704 1.00 23.59 126 GLN B CA 1
ATOM 2302 C C . GLN B 1 124 ? 18.330 35.687 26.119 1.00 22.39 126 GLN B C 1
ATOM 2303 O O . GLN B 1 124 ? 18.468 36.680 25.422 1.00 20.73 126 GLN B O 1
ATOM 2309 N N . ILE B 1 125 ? 19.313 34.847 26.405 1.00 19.52 127 ILE B N 1
ATOM 2310 C CA . ILE B 1 125 ? 20.653 35.009 25.862 1.00 18.24 127 ILE B CA 1
ATOM 2311 C C . ILE B 1 125 ? 21.126 33.654 25.379 1.00 23.04 127 ILE B C 1
ATOM 2312 O O . ILE B 1 125 ? 20.790 32.624 25.986 1.00 22.36 127 ILE B O 1
ATOM 2317 N N . THR B 1 126 ? 21.895 33.629 24.292 1.00 20.35 128 THR B N 1
ATOM 2318 C CA . THR B 1 126 ? 22.601 32.402 23.918 1.00 20.72 128 THR B CA 1
ATOM 2319 C C . THR B 1 126 ? 24.038 32.778 23.600 1.00 21.00 128 THR B C 1
ATOM 2320 O O . THR B 1 126 ? 24.307 33.909 23.188 1.00 21.07 128 THR B O 1
ATOM 2324 N N . ARG B 1 127 ? 24.956 31.845 23.831 1.00 18.56 129 ARG B N 1
ATOM 2325 C CA . ARG B 1 127 ? 26.365 32.075 23.500 1.00 17.44 129 ARG B CA 1
ATOM 2326 C C . ARG B 1 127 ? 26.997 30.893 22.801 1.00 20.95 129 ARG B C 1
ATOM 2327 O O . ARG B 1 127 ? 26.696 29.739 23.112 1.00 21.73 129 ARG B O 1
ATOM 2335 N N . LYS B 1 128 ? 27.907 31.194 21.881 1.00 17.37 130 LYS B N 1
ATOM 2336 C CA . LYS B 1 128 ? 28.780 30.174 21.316 1.00 16.93 130 LYS B CA 1
ATOM 2337 C C . LYS B 1 128 ? 30.231 30.587 21.508 1.00 19.32 130 LYS B C 1
ATOM 2338 O O . LYS B 1 128 ? 30.629 31.702 21.147 1.00 18.18 130 LYS B O 1
ATOM 2344 N N . PHE B 1 129 ? 31.013 29.705 22.123 1.00 19.75 131 PHE B N 1
ATOM 2345 C CA . PHE B 1 129 ? 32.451 29.879 22.190 1.00 18.80 131 PHE B CA 1
ATOM 2346 C C . PHE B 1 129 ? 33.085 28.790 21.350 1.00 22.37 131 PHE B C 1
ATOM 2347 O O . PHE B 1 129 ? 32.630 27.660 21.364 1.00 20.24 131 PHE B O 1
ATOM 2355 N N . ARG B 1 130 ? 34.130 29.114 20.611 1.00 17.62 132 ARG B N 1
ATOM 2356 C CA A ARG B 1 130 ? 34.819 28.073 19.869 0.38 20.62 132 ARG B CA 1
ATOM 2357 C CA B ARG B 1 130 ? 34.796 28.103 19.792 0.62 20.61 132 ARG B CA 1
ATOM 2358 C C . ARG B 1 130 ? 36.269 28.449 19.620 1.00 18.47 132 ARG B C 1
ATOM 2359 O O . ARG B 1 130 ? 36.627 29.628 19.563 1.00 21.79 132 ARG B O 1
ATOM 2374 N N . LEU B 1 131 ? 37.120 27.441 19.523 1.00 23.20 133 LEU B N 1
ATOM 2375 C CA . LEU B 1 131 ? 38.503 27.707 19.176 1.00 19.95 133 LEU B CA 1
ATOM 2376 C C . LEU B 1 131 ? 38.588 27.418 17.688 1.00 26.25 133 LEU B C 1
ATOM 2377 O O . LEU B 1 131 ? 38.293 26.304 17.259 1.00 23.67 133 LEU B O 1
ATOM 2382 N N . ASN B 1 132 ? 38.952 28.419 16.891 1.00 23.09 134 ASN B N 1
ATOM 2383 C CA . ASN B 1 132 ? 38.970 28.223 15.451 1.00 23.94 134 ASN B CA 1
ATOM 2384 C C . ASN B 1 132 ? 40.272 27.573 14.981 1.00 30.59 134 ASN B C 1
ATOM 2385 O O . ASN B 1 132 ? 41.155 27.262 15.794 1.00 24.79 134 ASN B O 1
ATOM 2390 N N . SER B 1 133 ? 40.376 27.325 13.679 1.00 28.32 135 SER B N 1
ATOM 2391 C CA . SER B 1 133 ? 41.533 26.597 13.156 1.00 30.47 135 SER B CA 1
ATOM 2392 C C . SER B 1 133 ? 42.840 27.392 13.260 1.00 29.62 135 SER B C 1
ATOM 2393 O O . SER B 1 133 ? 43.925 26.805 13.170 1.00 35.68 135 SER B O 1
ATOM 2396 N N . GLU B 1 134 ? 42.733 28.708 13.447 1.00 25.06 136 GLU B N 1
ATOM 2397 C CA . GLU B 1 134 ? 43.898 29.588 13.627 1.00 29.21 136 GLU B CA 1
ATOM 2398 C C . GLU B 1 134 ? 44.324 29.715 15.087 1.00 25.52 136 GLU B C 1
ATOM 2399 O O . GLU B 1 134 ? 45.214 30.497 15.411 1.00 35.27 136 GLU B O 1
ATOM 2405 N N . GLY B 1 135 ? 43.682 28.965 15.965 1.00 26.77 137 GLY B N 1
ATOM 2406 C CA . GLY B 1 135 ? 44.038 29.002 17.373 1.00 27.09 137 GLY B CA 1
ATOM 2407 C C . GLY B 1 135 ? 43.442 30.186 18.119 1.00 27.27 137 GLY B C 1
ATOM 2408 O O . GLY B 1 135 ? 43.847 30.463 19.242 1.00 26.55 137 GLY B O 1
ATOM 2409 N N . LYS B 1 136 ? 42.486 30.883 17.503 1.00 23.19 138 LYS B N 1
ATOM 2410 C CA A LYS B 1 136 ? 41.816 32.016 18.139 0.33 23.18 138 LYS B CA 1
ATOM 2411 C CA B LYS B 1 136 ? 41.823 32.008 18.158 0.67 23.14 138 LYS B CA 1
ATOM 2412 C C . LYS B 1 136 ? 40.498 31.611 18.790 1.00 23.29 138 LYS B C 1
ATOM 2413 O O . LYS B 1 136 ? 39.780 30.736 18.289 1.00 22.23 138 LYS B O 1
ATOM 2424 N N . LEU B 1 137 ? 40.174 32.254 19.904 1.00 20.24 139 LEU B N 1
ATOM 2425 C CA . LEU B 1 137 ? 38.927 31.979 20.588 1.00 18.08 139 LEU B CA 1
ATOM 2426 C C . LEU B 1 137 ? 37.891 32.877 19.938 1.00 18.11 139 LEU B C 1
ATOM 2427 O O . LEU B 1 137 ? 38.206 34.010 19.560 1.00 23.95 139 LEU B O 1
ATOM 2432 N N . GLU B 1 138 ? 36.678 32.361 19.765 1.00 23.85 140 GLU B N 1
ATOM 2433 C CA . GLU B 1 138 ? 35.580 33.146 19.201 1.00 21.07 140 GLU B CA 1
ATOM 2434 C C . GLU B 1 138 ? 34.413 33.118 20.161 1.00 20.34 140 GLU B C 1
ATOM 2435 O O . GLU B 1 138 ? 34.079 32.068 20.703 1.00 20.88 140 GLU B O 1
ATOM 2441 N N . GLN B 1 139 ? 33.789 34.270 20.366 1.00 18.72 141 GLN B N 1
ATOM 2442 C CA . GLN B 1 139 ? 32.525 34.313 21.099 1.00 16.41 141 GLN B CA 1
ATOM 2443 C C . GLN B 1 139 ? 31.442 35.003 20.264 1.00 15.02 141 GLN B C 1
ATOM 2444 O O . GLN B 1 139 ? 31.680 36.054 19.681 1.00 17.14 141 GLN B O 1
ATOM 2450 N N . THR B 1 140 ? 30.269 34.384 20.195 1.00 18.19 142 THR B N 1
ATOM 2451 C CA . THR B 1 140 ? 29.120 34.992 19.546 1.00 18.26 142 THR B CA 1
ATOM 2452 C C . THR B 1 140 ? 27.979 34.969 20.550 1.00 18.35 142 THR B C 1
ATOM 2453 O O . THR B 1 140 ? 27.619 33.917 21.073 1.00 20.30 142 THR B O 1
ATOM 2457 N N . VAL B 1 141 ? 27.410 36.132 20.806 1.00 19.08 143 VAL B N 1
ATOM 2458 C CA . VAL B 1 141 ? 26.339 36.263 21.778 1.00 15.85 143 VAL B CA 1
ATOM 2459 C C . VAL B 1 141 ? 25.091 36.791 21.083 1.00 19.41 143 VAL B C 1
ATOM 2460 O O . VAL B 1 141 ? 25.138 37.809 20.385 1.00 19.11 143 VAL B O 1
ATOM 2464 N N . SER B 1 142 ? 23.967 36.106 21.276 1.00 19.25 144 SER B N 1
ATOM 2465 C CA . SER B 1 142 ? 22.706 36.590 20.735 1.00 18.04 144 SER B CA 1
ATOM 2466 C C . SER B 1 142 ? 21.786 36.813 21.918 1.00 18.41 144 SER B C 1
ATOM 2467 O O . SER B 1 142 ? 22.011 36.266 23.005 1.00 18.35 144 SER B O 1
ATOM 2478 N N . ALA B 1 144 ? 17.460 38.062 23.104 1.00 23.27 146 ALA B N 1
ATOM 2479 C CA . ALA B 1 144 ? 16.124 38.579 22.845 1.00 24.11 146 ALA B CA 1
ATOM 2480 C C . ALA B 1 144 ? 15.813 39.531 23.973 1.00 23.72 146 ALA B C 1
ATOM 2481 O O . ALA B 1 144 ? 16.161 39.271 25.117 1.00 23.19 146 ALA B O 1
ATOM 2483 N N . THR B 1 145 ? 15.197 40.659 23.650 1.00 22.90 147 THR B N 1
ATOM 2484 C CA . THR B 1 145 ? 14.730 41.570 24.683 1.00 24.90 147 THR B CA 1
ATOM 2485 C C . THR B 1 145 ? 13.201 41.491 24.765 1.00 30.66 147 THR B C 1
ATOM 2486 O O . THR B 1 145 ? 12.570 40.655 24.107 1.00 29.09 147 THR B O 1
ATOM 2490 N N . THR B 1 146 ? 12.621 42.349 25.593 1.00 34.96 148 THR B N 1
ATOM 2491 C CA . THR B 1 146 ? 11.179 42.396 25.758 1.00 40.97 148 THR B CA 1
ATOM 2492 C C . THR B 1 146 ? 10.492 42.519 24.400 1.00 42.58 148 THR B C 1
ATOM 2493 O O . THR B 1 146 ? 9.420 41.947 24.179 1.00 41.14 148 THR B O 1
ATOM 2497 N N . THR B 1 147 ? 11.139 43.239 23.484 1.00 38.76 149 THR B N 1
ATOM 2498 C CA . THR B 1 147 ? 10.531 43.607 22.202 1.00 38.12 149 THR B CA 1
ATOM 2499 C C . THR B 1 147 ? 11.208 43.044 20.941 1.00 38.89 149 THR B C 1
ATOM 2500 O O . THR B 1 147 ? 10.606 43.024 19.865 1.00 36.00 149 THR B O 1
ATOM 2504 N N . GLN B 1 148 ? 12.457 42.608 21.058 1.00 32.06 150 GLN B N 1
ATOM 2505 C CA A GLN B 1 148 ? 13.167 42.065 19.903 0.50 26.23 150 GLN B CA 1
ATOM 2506 C CA B GLN B 1 148 ? 13.190 42.075 19.914 0.50 26.23 150 GLN B CA 1
ATOM 2507 C C . GLN B 1 148 ? 13.445 40.587 20.096 1.00 26.37 150 GLN B C 1
ATOM 2508 O O . GLN B 1 148 ? 14.011 40.176 21.105 1.00 29.73 150 GLN B O 1
ATOM 2519 N N . PRO B 1 149 ? 13.026 39.773 19.122 1.00 28.92 151 PRO B N 1
ATOM 2520 C CA . PRO B 1 149 ? 13.262 38.324 19.130 1.00 32.93 151 PRO B CA 1
ATOM 2521 C C . PRO B 1 149 ? 14.746 37.994 19.022 1.00 23.17 151 PRO B C 1
ATOM 2522 O O . PRO B 1 149 ? 15.529 38.796 18.524 1.00 25.72 151 PRO B O 1
ATOM 2534 N N . THR B 1 151 ? 18.347 37.515 18.378 1.00 22.13 153 THR B N 1
ATOM 2535 C CA . THR B 1 151 ? 19.248 37.835 17.278 1.00 22.55 153 THR B CA 1
ATOM 2536 C C . THR B 1 151 ? 20.635 38.255 17.798 1.00 27.56 153 THR B C 1
ATOM 2537 O O . THR B 1 151 ? 20.805 38.592 18.974 1.00 18.92 153 THR B O 1
ATOM 2541 N N . GLN B 1 152 ? 21.639 38.209 16.928 1.00 22.87 154 GLN B N 1
ATOM 2542 C CA . GLN B 1 152 ? 23.005 38.478 17.358 1.00 22.21 154 GLN B CA 1
ATOM 2543 C C . GLN B 1 152 ? 23.216 39.872 17.936 1.00 21.21 154 GLN B C 1
ATOM 2544 O O . GLN B 1 152 ? 22.684 40.869 17.427 1.00 19.72 154 GLN B O 1
ATOM 2550 N N . HIS B 1 153 ? 24.028 39.939 18.988 1.00 18.43 155 HIS B N 1
ATOM 2551 C CA . HIS B 1 153 ? 24.426 41.202 19.566 1.00 19.18 155 HIS B CA 1
ATOM 2552 C C . HIS B 1 153 ? 25.941 41.397 19.467 1.00 18.04 155 HIS B C 1
ATOM 2553 O O . HIS B 1 153 ? 26.386 42.491 19.185 1.00 17.70 155 HIS B O 1
ATOM 2560 N N . LEU B 1 154 ? 26.717 40.333 19.703 1.00 18.09 156 LEU B N 1
ATOM 2561 C CA . LEU B 1 154 ? 28.173 40.433 19.732 1.00 19.76 156 LEU B CA 1
ATOM 2562 C C . LEU B 1 154 ? 28.825 39.322 18.945 1.00 14.48 156 LEU B C 1
ATOM 2563 O O . LEU B 1 154 ? 28.357 38.185 18.933 1.00 16.22 156 LEU B O 1
ATOM 2568 N N . HIS B 1 155 ? 29.917 39.671 18.283 1.00 14.92 157 HIS B N 1
ATOM 2569 C CA . HIS B 1 155 ? 30.818 38.666 17.742 1.00 17.21 157 HIS B CA 1
ATOM 2570 C C . HIS B 1 155 ? 32.244 39.175 17.863 1.00 20.78 157 HIS B C 1
ATOM 2571 O O . HIS B 1 155 ? 32.540 40.302 17.463 1.00 18.82 157 HIS B O 1
ATOM 2578 N N . VAL B 1 156 ? 33.128 38.349 18.420 1.00 19.14 158 VAL B N 1
ATOM 2579 C CA . VAL B 1 156 ? 34.509 38.769 18.610 1.00 19.47 158 VAL B CA 1
ATOM 2580 C C . VAL B 1 156 ? 35.439 37.565 18.520 1.00 22.29 158 VAL B C 1
ATOM 2581 O O . VAL B 1 156 ? 35.068 36.467 18.908 1.00 17.39 158 VAL B O 1
ATOM 2585 N N . THR B 1 157 ? 36.634 37.770 17.973 1.00 18.91 159 THR B N 1
ATOM 2586 C CA . THR B 1 157 ? 37.664 36.744 18.012 1.00 20.06 159 THR B CA 1
ATOM 2587 C C . THR B 1 157 ? 38.807 37.297 18.835 1.00 19.33 159 THR B C 1
ATOM 2588 O O . THR B 1 157 ? 39.058 38.491 18.801 1.00 22.17 159 THR B O 1
ATOM 2592 N N . TYR B 1 158 ? 39.470 36.443 19.602 1.00 21.09 160 TYR B N 1
ATOM 2593 C CA . TYR B 1 158 ? 40.523 36.921 20.479 1.00 21.33 160 TYR B CA 1
ATOM 2594 C C . TYR B 1 158 ? 41.809 36.168 20.202 1.00 22.87 160 TYR B C 1
ATOM 2595 O O . TYR B 1 158 ? 41.776 34.968 19.915 1.00 21.28 160 TYR B O 1
ATOM 2604 N N . LYS B 1 159 ? 42.933 36.873 20.315 1.00 19.03 161 LYS B N 1
ATOM 2605 C CA . LYS B 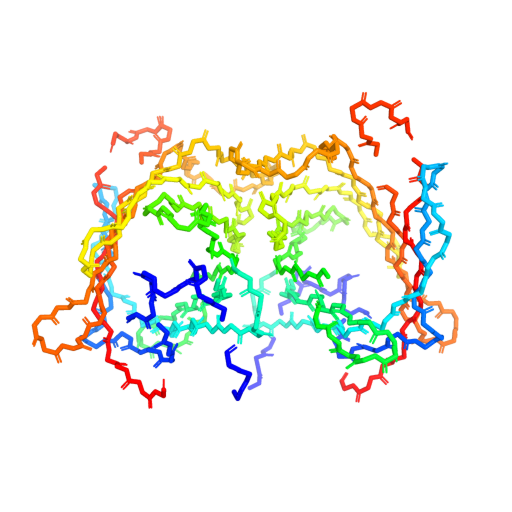1 159 ? 44.238 36.229 20.293 1.00 22.87 161 LYS B CA 1
ATOM 2606 C C . LYS B 1 159 ? 44.664 35.903 21.716 1.00 24.62 161 LYS B C 1
ATOM 2607 O O . LYS B 1 159 ? 44.369 36.637 22.655 1.00 22.29 161 LYS B O 1
ATOM 2613 N N . LYS B 1 160 ? 45.342 34.778 21.877 1.00 24.73 162 LYS B N 1
ATOM 2614 C CA . LYS B 1 160 ? 45.854 34.382 23.167 1.00 24.26 162 LYS B CA 1
ATOM 2615 C C . LYS B 1 160 ? 47.072 35.218 23.490 1.00 29.36 162 LYS B C 1
ATOM 2616 O O . LYS B 1 160 ? 47.986 35.349 22.665 1.00 27.64 162 LYS B O 1
ATOM 2622 N N . VAL B 1 161 ? 47.082 35.806 24.682 1.00 27.28 163 VAL B N 1
ATOM 2623 C CA . VAL B 1 161 ? 48.205 36.647 25.095 1.00 32.00 163 VAL B CA 1
ATOM 2624 C C . VAL B 1 161 ? 48.927 36.083 26.321 1.00 37.82 163 VAL B C 1
ATOM 2625 O O . VAL B 1 161 ? 50.091 36.398 26.565 1.00 43.24 163 VAL B O 1
ATOM 2629 N N . THR B 1 162 ? 48.241 35.238 27.083 1.00 35.14 164 THR B N 1
ATOM 2630 C CA . THR B 1 162 ? 48.842 34.638 28.279 1.00 46.31 164 THR B CA 1
ATOM 2631 C C . THR B 1 162 ? 48.135 33.340 28.670 1.00 41.56 164 THR B C 1
ATOM 2632 O O . THR B 1 162 ? 47.195 32.907 27.996 1.00 30.16 164 THR B O 1
#

InterPro domains:
  IPR006612 THAP-type zinc finger [PF05485] (5-85)
  IPR006612 THAP-type zinc finger [PS50950] (1-85)
  IPR006612 THAP-type zinc finger [SM00692] (24-90)
  IPR006612 THAP-type zinc finger [SM00980] (3-91)
  IPR012674 Calycin [G3DSA:2.40.128.20] (415-577)
  IPR012674 Calycin [SSF50814] (416-575)
  IPR014878 THAP4-like, heme-binding domain [PF08768] (422-574)
  IPR014878 THAP4-like, heme-binding domain [cd07828] (422-575)
  IPR038441 THAP-type zinc finger superfamily [G3DSA:6.20.210.20] (3-76)
  IPR045165 Nitrobindin family [PTHR15854] (293-576)

Organism: Homo sapiens (NCBI:txid9606)

Sequence (312 aa):
PPKNPVVEPLSWLGTWLSDPPGAGTTYPTLQPFQYLEEVHHISHVGQPLNFSFNSSFHPDTRKPHRECGFIRLKPDTNKVAFVSAQNTGVVEVEEGEVNGQELCIASHSIARISFAKEPHVEQITTRKKFRLNSEGKLEQTVSATTTTQPTQHLHVTYKKVTPPKNPVVEPLSWLGTWLSDPPGAGTYPTLQPFQYLEEVHHISHVGQPLNFSSFNSSFHPDTRKPHRECGFIRLKPDTNKVAFVSAQNTGVVEVEEGEVNGQELCCIASHSIARISFAKEPHVEQITRKFRRLNSEGKKLEQTVSATTTQQPTQHLHVTYKKVT

GO terms:
  GO:0062213 peroxynitrite isomerase activity (F, IDA)
  GO:0070026 nitric oxide binding (F, IDA)
  GO:1902170 cellular response to reactive nitrogen species (P, IDA)
  GO:0042802 identical protein binding (F, IPI)
  GO:0005515 protein binding (F, IPI)
  GO:0005654 nucleoplasm (C, IDA)
  GO:0005829 cytosol (C, IDA)
  GO:0020037 heme binding (F, IMP)

Foldseek 3Di:
DDDEQLCVLAVLFFWWKFVPFKWFDDPVDDIATKIWIWGWDDDHPQIWIKIKIAHPPPRHTFIKIWDKHGDGPAQKIWTWMQTPLFKIWIWIDGGDRFKTKIKTPDMDGDPPRDDQAQDIKIKMWGQDPVSKIWIWMDATPPRHTTTIITIIDGDD/DEDEPLCVLAVLFFWWKFVPFKWFDDPPDDIATWIKIKGWDDRHPQIWIKIKIAHPPPRHTFIKIWDKHGDGPFQKIKTWMQTPLFKIWIWIAGGDRFKTKIKTDDMDGDPPRDDQDDDIKIWMWGQDPVRWIWIWMFATPPRDTTTIITIIDGDD

B-factor: mean 24.31, std 8.75, range [11.87, 73.45]

Secondary structure (DSSP, 8-state):
----GGGGGG---EEEEESS-EEEEETTEEEEEEEEEEEEE-SS---EEEEEEE-TTT----EEEEEEEE-TTS-EEEEEEEETTTEEEEEEEEEETTEEEEEEEEEEE-TTPPSSPB---EEEEEE-TTS-EEEEE--BTTB----EEEEEEE--/----GGGGGG---EEEEESS-EEEEETTEEEEEEEEEEEEE-SS---EEEEEEE-TTT----EEEEEEEEPTTSSEEEEEEEETTTEEEEEEEEEETTEEEEEEEEEEE-TTPPSSPB---EEEEEE-TTS-EEEEE--BSS-----EEEEEEE--

Radius of gyration: 19.47 Å; Cα contacts (8 Å, |Δi|>4): 891; chains: 2; bounding box: 40×48×52 Å